Protein AF-0000000072075135 (afdb_homodimer)

Organism: Scandinavium goeteborgense (NCBI:txid1851514)

Nearest PDB structures (foldseek):
  1xfs-assembly1_A  TM=9.767E-01  e=1.867E-20  Nitrosomonas europaea ATCC 19718
  1xfs-assembly1_B  TM=9.558E-01  e=1.652E-19  Nitrosomonas europaea ATCC 19718
  1z94-assembly1_B  TM=8.224E-01  e=7.770E-10  Chromobacterium violaceum ATCC 12472
  1z94-assembly2_E-2  TM=8.600E-01  e=1.880E-09  Chromobacterium violaceum ATCC 12472
  2l9p-assembly1_A  TM=8.299E-01  e=5.405E-08  Staphylococcus epidermidis RP62A

Structure (mmCIF, N/CA/C/O backbone):
data_AF-0000000072075135-model_v1
#
loop_
_entity.id
_entity.type
_entity.pdbx_description
1 polymer 'Uncharacterized protein YndB with AHSA1/START domain'
#
loop_
_atom_site.group_PDB
_atom_site.id
_atom_site.type_symbol
_atom_site.label_atom_id
_atom_site.label_alt_id
_atom_site.label_comp_id
_atom_site.label_asym_id
_atom_site.label_entity_id
_atom_site.label_seq_id
_atom_site.pdbx_PDB_ins_code
_atom_site.Cartn_x
_atom_site.Cartn_y
_atom_site.Cartn_z
_atom_site.occupancy
_atom_site.B_iso_or_equiv
_atom_site.auth_seq_id
_atom_site.auth_comp_id
_atom_site.auth_asym_id
_atom_site.auth_atom_id
_atom_site.pdbx_PDB_model_num
ATOM 1 N N . MET A 1 1 ? 0.062 0.101 16.781 1 74.81 1 MET A N 1
ATOM 2 C CA . MET A 1 1 ? 1.193 0.16 15.859 1 74.81 1 MET A CA 1
ATOM 3 C C . MET A 1 1 ? 2.443 0.674 16.562 1 74.81 1 MET A C 1
ATOM 5 O O . MET A 1 1 ? 2.357 1.528 17.453 1 74.81 1 MET A O 1
ATOM 9 N N . THR A 1 2 ? 3.621 -0.055 16.312 1 87.06 2 THR A N 1
ATOM 10 C CA . THR A 1 2 ? 4.875 0.335 16.953 1 87.06 2 THR A CA 1
ATOM 11 C C . THR A 1 2 ? 5.605 1.377 16.109 1 87.06 2 THR A C 1
ATOM 13 O O . THR A 1 2 ? 5.836 1.166 14.914 1 87.06 2 THR A O 1
ATOM 16 N N . ILE A 1 3 ? 5.867 2.525 16.719 1 92.94 3 ILE A N 1
ATOM 17 C CA . ILE A 1 3 ? 6.602 3.605 16.078 1 92.94 3 ILE A CA 1
ATOM 18 C C . ILE A 1 3 ? 8.094 3.293 16.078 1 92.94 3 ILE A C 1
ATOM 20 O O . ILE A 1 3 ? 8.648 2.896 17.109 1 92.94 3 ILE A O 1
ATOM 24 N N . ASP A 1 4 ? 8.727 3.434 15.016 1 96.44 4 ASP A N 1
ATOM 25 C CA . ASP A 1 4 ? 10.172 3.312 14.875 1 96.44 4 ASP A CA 1
ATOM 26 C C . ASP A 1 4 ? 10.828 4.684 14.75 1 96.44 4 ASP A C 1
ATOM 28 O O . ASP A 1 4 ? 10.773 5.312 13.695 1 96.44 4 ASP A O 1
ATOM 32 N N . PRO A 1 5 ? 11.461 5.188 15.758 1 95.94 5 PRO A N 1
ATOM 33 C CA . PRO A 1 5 ? 12 6.547 15.727 1 95.94 5 PRO A CA 1
ATOM 34 C C . PRO A 1 5 ? 13.047 6.742 14.633 1 95.94 5 PRO A C 1
ATOM 36 O O . PRO A 1 5 ? 13.375 7.879 14.273 1 95.94 5 PRO A O 1
ATOM 39 N N . ASN A 1 6 ? 13.602 5.656 14.172 1 97.25 6 ASN A N 1
ATOM 40 C CA . ASN A 1 6 ? 14.602 5.766 13.117 1 97.25 6 ASN A CA 1
ATOM 41 C C . ASN A 1 6 ? 13.969 6.125 11.773 1 97.25 6 ASN A C 1
ATOM 43 O O . ASN A 1 6 ? 14.633 6.711 10.914 1 97.25 6 ASN A O 1
ATOM 47 N N . THR A 1 7 ? 12.68 5.793 11.594 1 98.31 7 THR A N 1
ATOM 48 C CA . THR A 1 7 ? 12.109 6.004 10.266 1 98.31 7 THR A CA 1
ATOM 49 C C . THR A 1 7 ? 10.773 6.73 10.367 1 98.31 7 THR A C 1
ATOM 51 O O . THR A 1 7 ? 10.172 7.074 9.344 1 98.31 7 THR A O 1
ATOM 54 N N . ASP A 1 8 ? 10.266 6.949 11.555 1 98.56 8 ASP A N 1
ATOM 55 C CA . ASP A 1 8 ? 8.93 7.527 11.719 1 98.56 8 ASP A CA 1
ATOM 56 C C . ASP A 1 8 ? 9 8.875 12.438 1 98.56 8 ASP A C 1
ATOM 58 O O . ASP A 1 8 ? 9.828 9.07 13.328 1 98.56 8 ASP A O 1
ATOM 62 N N . LEU A 1 9 ? 8.211 9.797 12.023 1 98.62 9 LEU A N 1
ATOM 63 C CA . LEU A 1 9 ? 7.949 11.062 12.703 1 98.62 9 LEU A CA 1
ATOM 64 C C . LEU A 1 9 ? 6.5 11.133 13.18 1 98.62 9 LEU A C 1
ATOM 66 O O . LEU A 1 9 ? 5.609 10.562 12.539 1 98.62 9 LEU A O 1
ATOM 70 N N . LYS A 1 10 ? 6.305 11.789 14.25 1 98.12 10 LYS A N 1
ATOM 71 C CA . LYS A 1 10 ? 4.965 11.836 14.828 1 98.12 10 LYS A CA 1
ATOM 72 C C . LYS A 1 10 ? 4.641 13.234 15.352 1 98.12 10 LYS A C 1
ATOM 74 O O . LYS A 1 10 ? 5.484 13.875 15.977 1 98.12 10 LYS A O 1
ATOM 79 N N . LEU A 1 11 ? 3.48 13.734 15.102 1 98.19 11 LEU A N 1
ATOM 80 C CA . LEU A 1 11 ? 2.855 14.914 15.688 1 98.19 11 LEU A CA 1
ATOM 81 C C . LEU A 1 11 ? 1.545 14.539 16.375 1 98.19 11 LEU A C 1
ATOM 83 O O . LEU A 1 11 ? 0.699 13.867 15.789 1 98.19 1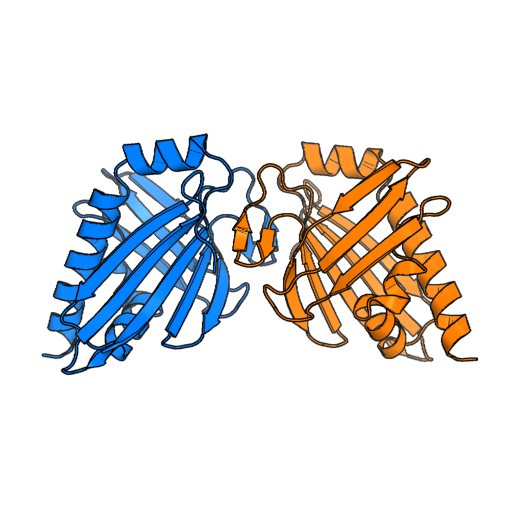1 LEU A O 1
ATOM 87 N N . GLU A 1 12 ? 1.418 14.875 17.609 1 98.19 12 GLU A N 1
ATOM 88 C CA . GLU A 1 12 ? 0.203 14.602 18.375 1 98.19 12 GLU A CA 1
ATOM 89 C C . GLU A 1 12 ? -0.224 15.828 19.172 1 98.19 12 GLU A C 1
ATOM 91 O O . GLU A 1 12 ? 0.583 16.406 19.906 1 98.19 12 GLU A O 1
ATOM 96 N N . ARG A 1 13 ? -1.482 16.172 19.047 1 98.62 13 ARG A N 1
ATOM 97 C CA . ARG A 1 13 ? -2.051 17.297 19.766 1 98.62 13 ARG A CA 1
ATOM 98 C C . ARG A 1 13 ? -3.541 17.094 20.031 1 98.62 13 ARG A C 1
ATOM 100 O O . ARG A 1 13 ? -4.238 16.5 19.219 1 98.62 13 ARG A O 1
ATOM 107 N N . VAL A 1 14 ? -3.975 17.594 21.156 1 98.75 14 VAL A N 1
ATOM 108 C CA . VAL A 1 14 ? -5.414 17.75 21.328 1 98.75 14 VAL A CA 1
ATOM 109 C C . VAL A 1 14 ? -5.859 19.094 20.781 1 98.75 14 VAL A C 1
ATOM 111 O O . VAL A 1 14 ? -5.285 20.141 21.125 1 98.75 14 VAL A O 1
ATOM 114 N N . VAL A 1 15 ? -6.82 19.094 19.922 1 98.69 15 VAL A N 1
ATOM 115 C CA . VAL A 1 15 ? -7.227 20.344 19.266 1 98.69 15 VAL A CA 1
ATOM 116 C C . VAL A 1 15 ? -8.703 20.609 19.547 1 98.69 15 VAL A C 1
ATOM 118 O O . VAL A 1 15 ? -9.469 19.688 19.844 1 98.69 15 VAL A O 1
ATOM 121 N N . ASP A 1 16 ? -9.07 21.844 19.438 1 97.5 16 ASP A N 1
ATOM 122 C CA . ASP A 1 16 ? -10.438 22.297 19.672 1 97.5 16 ASP A CA 1
ATOM 123 C C . ASP A 1 16 ? -11.266 22.25 18.391 1 97.5 16 ASP A C 1
ATOM 125 O O . ASP A 1 16 ? -11.672 23.281 17.859 1 97.5 16 ASP A O 1
ATOM 129 N N . ALA A 1 17 ? -11.562 21.109 17.891 1 97.94 17 ALA A N 1
ATOM 130 C CA . ALA A 1 17 ? -12.391 20.812 16.719 1 97.94 17 ALA A CA 1
ATOM 131 C C . ALA A 1 17 ? -12.961 19.406 16.797 1 97.94 17 ALA A C 1
ATOM 133 O O . ALA A 1 17 ? -12.25 18.453 17.156 1 97.94 17 ALA A O 1
ATOM 134 N N . PRO A 1 18 ? -14.234 19.266 16.516 1 97.75 18 PRO A N 1
ATOM 135 C CA . PRO A 1 18 ? -14.844 17.938 16.594 1 97.75 18 PRO A CA 1
ATOM 136 C C . PRO A 1 18 ? -14.273 16.953 15.578 1 97.75 18 PRO A C 1
ATOM 138 O O . PRO A 1 18 ? -13.953 17.344 14.453 1 97.75 18 PRO A O 1
ATOM 141 N N . ARG A 1 19 ? -14.242 15.727 15.969 1 97.88 19 ARG A N 1
ATOM 142 C CA . ARG A 1 19 ? -13.633 14.664 15.172 1 97.88 19 ARG A CA 1
ATOM 143 C C . ARG A 1 19 ? -14.305 14.547 13.805 1 97.88 19 ARG A C 1
ATOM 145 O O . ARG A 1 19 ? -13.625 14.406 12.781 1 97.88 19 ARG A O 1
ATOM 152 N N . ASP A 1 20 ? -15.625 14.617 13.75 1 97.44 20 ASP A N 1
ATOM 153 C CA . ASP A 1 20 ? -16.375 14.445 12.508 1 97.44 20 ASP A CA 1
ATOM 154 C C . ASP A 1 20 ? -16.016 15.539 11.508 1 97.44 20 ASP A C 1
ATOM 156 O O . ASP A 1 20 ? -15.93 15.281 10.305 1 97.44 20 ASP A O 1
ATOM 160 N N . LEU A 1 21 ? -15.852 16.672 12.016 1 97.75 21 LEU A N 1
ATOM 161 C CA . LEU A 1 21 ? -15.5 17.797 11.141 1 97.75 21 LEU A CA 1
ATOM 162 C C . LEU A 1 21 ? -14.086 17.625 10.594 1 97.75 21 LEU A C 1
ATOM 164 O O . LEU A 1 21 ? -13.836 17.875 9.406 1 97.75 21 LEU A O 1
ATOM 168 N N . LEU A 1 22 ? -13.172 17.25 11.414 1 98.56 22 LEU A N 1
ATOM 169 C CA . LEU A 1 22 ? -11.805 17 10.969 1 98.56 22 LEU A CA 1
ATOM 170 C C . LEU A 1 22 ? -11.773 15.906 9.906 1 98.56 22 LEU A C 1
ATOM 172 O O . LEU A 1 22 ? -11.055 16.031 8.906 1 98.56 22 LEU A O 1
ATOM 176 N N . TRP A 1 23 ? -12.547 14.883 10.125 1 98.62 23 TRP A N 1
ATOM 177 C CA . TRP A 1 23 ? -12.641 13.805 9.148 1 98.62 23 TRP A CA 1
ATOM 178 C C . TRP A 1 23 ? -13.148 14.32 7.812 1 98.62 23 TRP A C 1
ATOM 180 O O . TRP A 1 23 ? -12.578 14.023 6.762 1 98.62 23 TRP A O 1
ATOM 190 N N . THR A 1 24 ? -14.172 15.078 7.906 1 98.31 24 THR A N 1
ATOM 191 C CA . THR A 1 24 ? -14.75 15.648 6.691 1 98.31 24 THR A CA 1
ATOM 192 C C . THR A 1 24 ? -13.719 16.5 5.953 1 98.31 24 THR A C 1
ATOM 194 O O . THR A 1 24 ? -13.586 16.391 4.73 1 98.31 24 THR A O 1
ATOM 197 N N . CYS A 1 25 ? -12.984 17.25 6.648 1 98.69 25 CYS A N 1
ATOM 198 C CA . CYS A 1 25 ? -11.977 18.109 6.039 1 98.69 25 CYS A CA 1
ATOM 199 C C . CYS A 1 25 ? -10.898 17.266 5.348 1 98.69 25 CYS A C 1
ATOM 201 O O . CYS A 1 25 ? -10.453 17.609 4.25 1 98.69 25 CYS A O 1
ATOM 203 N N . TRP A 1 26 ? -10.531 16.156 5.922 1 98.75 26 TRP A N 1
ATOM 204 C CA . TRP A 1 26 ? -9.461 15.312 5.41 1 98.75 26 TRP A CA 1
ATOM 205 C C . TRP A 1 26 ? -9.938 14.477 4.227 1 98.75 26 TRP A C 1
ATOM 207 O O . TRP A 1 26 ? -9.125 13.914 3.486 1 98.75 26 TRP A O 1
ATOM 217 N N . THR A 1 27 ? -11.242 14.422 4.031 1 98.69 27 THR A N 1
ATOM 218 C CA . THR A 1 27 ? -11.703 13.422 3.072 1 98.69 27 THR A CA 1
ATOM 219 C C . THR A 1 27 ? -12.539 14.07 1.975 1 98.69 27 THR A C 1
ATOM 221 O O . THR A 1 27 ? -13.164 13.375 1.17 1 98.69 27 THR A O 1
ATOM 224 N N . THR A 1 28 ? -12.594 15.383 1.969 1 98.19 28 THR A N 1
ATOM 225 C CA . THR A 1 28 ? -13.32 16.125 0.945 1 98.19 28 THR A CA 1
ATOM 226 C C . THR A 1 28 ? -12.391 17.094 0.217 1 98.19 28 THR A C 1
ATOM 228 O O . THR A 1 28 ? -11.766 17.953 0.844 1 98.19 28 THR A O 1
ATOM 231 N N . PRO A 1 29 ? -12.32 16.969 -1.127 1 98.31 29 PRO A N 1
ATOM 232 C CA . PRO A 1 29 ? -11.344 17.734 -1.904 1 98.31 29 PRO A CA 1
ATOM 233 C C . PRO A 1 29 ? -11.453 19.234 -1.663 1 98.31 29 PRO A C 1
ATOM 235 O O . PRO A 1 29 ? -10.43 19.922 -1.545 1 98.31 29 PRO A O 1
ATOM 238 N N . GLU A 1 30 ? -12.633 19.75 -1.584 1 97 30 GLU A N 1
ATOM 239 C CA . GLU A 1 30 ? -12.867 21.172 -1.393 1 97 30 GLU A CA 1
ATOM 240 C C . GLU A 1 30 ? -12.219 21.672 -0.108 1 97 30 GLU A C 1
ATOM 242 O O . GLU A 1 30 ? -11.727 22.812 -0.053 1 97 30 GLU A O 1
ATOM 247 N N . HIS A 1 31 ? -12.195 20.828 0.887 1 98.25 31 HIS A N 1
ATOM 248 C CA . HIS A 1 31 ? -11.656 21.25 2.18 1 98.25 31 HIS A CA 1
ATOM 249 C C . HIS A 1 31 ? -10.141 21.125 2.205 1 98.25 31 HIS A C 1
ATOM 251 O O . HIS A 1 31 ? -9.453 21.953 2.814 1 98.25 31 HIS A O 1
ATOM 257 N N . ILE A 1 32 ? -9.602 20.156 1.521 1 98.5 32 ILE A N 1
ATOM 258 C CA . ILE A 1 32 ? -8.164 19.906 1.488 1 98.5 32 ILE A CA 1
ATOM 259 C C . ILE A 1 32 ? -7.438 21.156 1.021 1 98.5 32 ILE A C 1
ATOM 261 O O . ILE A 1 32 ? -6.379 21.5 1.555 1 98.5 32 ILE A O 1
ATOM 265 N N . LYS A 1 33 ? -7.941 21.891 0.16 1 96.62 33 LYS A N 1
ATOM 266 C CA . LYS A 1 33 ? -7.348 23.062 -0.479 1 96.62 33 LYS A CA 1
ATOM 267 C C . LYS A 1 33 ? -7.102 24.172 0.533 1 96.62 33 LYS A C 1
ATOM 269 O O . LYS A 1 33 ? -6.355 25.125 0.259 1 96.62 33 LYS A O 1
ATOM 274 N N . ASN A 1 34 ? -7.652 24.047 1.687 1 96.69 34 ASN A N 1
ATOM 275 C CA . ASN A 1 34 ? -7.66 25.172 2.623 1 96.69 34 ASN A CA 1
ATOM 276 C C . ASN A 1 34 ? -6.648 24.969 3.748 1 96.69 34 ASN A C 1
ATOM 278 O O . ASN A 1 34 ? -6.406 25.875 4.543 1 96.69 34 ASN A O 1
ATOM 282 N N . PHE A 1 35 ? -6.027 23.766 3.738 1 98.06 35 PHE A N 1
ATOM 283 C CA . PHE A 1 35 ? -5.195 23.609 4.926 1 98.06 35 PHE A CA 1
ATOM 284 C C . PHE A 1 35 ? -3.992 22.734 4.633 1 98.06 35 PHE A C 1
ATOM 286 O O . PHE A 1 35 ? -3.018 22.719 5.387 1 98.06 35 PHE A O 1
ATOM 293 N N . PHE A 1 36 ? -3.875 21.891 3.666 1 98.12 36 PHE A N 1
ATOM 294 C CA . PHE A 1 36 ? -3.074 20.672 3.551 1 98.12 36 PHE A CA 1
ATOM 295 C C . PHE A 1 36 ? -1.615 21.016 3.275 1 98.12 36 PHE A C 1
ATOM 297 O O . PHE A 1 36 ? -0.739 20.156 3.4 1 98.12 36 PHE A O 1
ATOM 304 N N . ILE A 1 37 ? -1.234 22.234 2.965 1 97.19 37 ILE A N 1
ATOM 305 C CA . ILE A 1 37 ? 0.145 22.688 2.814 1 97.19 37 ILE A CA 1
ATOM 306 C C . ILE A 1 37 ? 0.338 24 3.553 1 97.19 37 ILE A C 1
ATOM 308 O O . ILE A 1 37 ? -0.568 24.844 3.588 1 97.19 37 ILE A O 1
ATOM 312 N N . PRO A 1 38 ? 1.519 24.188 4.098 1 96.19 38 PRO A N 1
ATOM 313 C CA . PRO A 1 38 ? 1.734 25.406 4.863 1 96.19 38 PRO A CA 1
ATOM 314 C C . PRO A 1 38 ? 1.673 26.672 3.996 1 96.19 38 PRO A C 1
ATOM 316 O O . PRO A 1 38 ? 2.25 26.703 2.906 1 96.19 38 PRO A O 1
ATOM 319 N N . VAL A 1 39 ? 1.024 27.641 4.43 1 93.38 39 VAL A N 1
ATOM 320 C CA . VAL A 1 39 ? 1.031 28.969 3.805 1 93.38 39 VAL A CA 1
ATOM 321 C C . VAL A 1 39 ? 2.459 29.5 3.744 1 93.38 39 VAL A C 1
ATOM 323 O O . VAL A 1 39 ? 3.268 29.234 4.641 1 93.38 39 VAL A O 1
ATOM 326 N N . PRO A 1 40 ? 2.902 30.141 2.721 1 94.88 40 PRO A N 1
ATOM 327 C CA . PRO A 1 40 ? 2.02 30.734 1.712 1 94.88 40 PRO A CA 1
ATOM 328 C C . PRO A 1 40 ? 1.758 29.797 0.538 1 94.88 40 PRO A C 1
ATOM 330 O O . PRO A 1 40 ? 1.096 30.172 -0.43 1 94.88 40 PRO A O 1
ATOM 333 N N . HIS A 1 41 ? 2.289 28.625 0.579 1 95.62 41 HIS A N 1
ATOM 334 C CA . HIS A 1 41 ? 2.01 27.672 -0.484 1 95.62 41 HIS A CA 1
ATOM 335 C C . HIS A 1 41 ? 0.542 27.266 -0.487 1 95.62 41 HIS A C 1
ATOM 337 O O . HIS A 1 41 ? -0.159 27.438 0.513 1 95.62 41 HIS A O 1
ATOM 343 N N . LYS A 1 42 ? 0.116 26.766 -1.658 1 95.12 42 LYS A N 1
ATOM 344 C CA . LYS A 1 42 ? -1.306 26.453 -1.769 1 95.12 42 LYS A CA 1
ATOM 345 C C . LYS A 1 42 ? -1.523 25.156 -2.529 1 95.12 42 LYS A C 1
ATOM 347 O O . LYS A 1 42 ? -0.749 24.812 -3.426 1 95.12 42 LYS A O 1
ATOM 352 N N . VAL A 1 43 ? -2.594 24.453 -2.146 1 98.06 43 VAL A N 1
ATOM 353 C CA . VAL A 1 43 ? -3.133 23.391 -2.994 1 98.06 43 VAL A CA 1
ATOM 354 C C . VAL A 1 43 ? -4.047 24 -4.059 1 98.06 43 VAL A C 1
ATOM 356 O O . VAL A 1 43 ? -5.051 24.641 -3.73 1 98.06 43 VAL A O 1
ATOM 359 N N . VAL A 1 44 ? -3.729 23.766 -5.246 1 97.62 44 VAL A N 1
ATOM 360 C CA . VAL A 1 44 ? -4.52 24.422 -6.289 1 97.62 44 VAL A CA 1
ATOM 361 C C . VAL A 1 44 ? -5.488 23.406 -6.898 1 97.62 44 VAL A C 1
ATOM 363 O O . VAL A 1 44 ? -6.484 23.797 -7.516 1 97.62 44 VAL A O 1
ATOM 366 N N . GLU A 1 45 ? -5.234 22.203 -6.777 1 98.31 45 GLU A N 1
ATOM 367 C CA . GLU A 1 45 ? -6.129 21.125 -7.199 1 98.31 45 GLU A CA 1
ATOM 368 C C . GLU A 1 45 ? -6.035 19.922 -6.262 1 98.31 45 GLU A C 1
ATOM 370 O O . GLU A 1 45 ? -4.961 19.641 -5.727 1 98.31 45 GLU A O 1
ATOM 375 N N . CYS A 1 46 ? -7.113 19.234 -6.109 1 98.69 46 CYS A N 1
ATOM 376 C CA . CYS A 1 46 ? -7.172 18.016 -5.301 1 98.69 46 CYS A CA 1
ATOM 377 C C . CYS A 1 46 ? -8.203 17.047 -5.852 1 98.69 46 CYS A C 1
ATOM 379 O O . CYS A 1 46 ? -9.336 17.438 -6.133 1 98.69 46 CYS A O 1
ATOM 381 N N . GLU A 1 47 ? -7.824 15.852 -6.047 1 98.69 47 GLU A N 1
ATOM 382 C CA . GLU A 1 47 ? -8.719 14.766 -6.441 1 98.69 47 GLU A CA 1
ATOM 383 C C . GLU A 1 47 ? -8.688 13.633 -5.414 1 98.69 47 GLU A C 1
ATOM 385 O O . GLU A 1 47 ? -7.625 13.102 -5.098 1 98.69 47 GLU A O 1
ATOM 390 N N . ILE A 1 48 ? -9.883 13.25 -4.945 1 98.69 48 ILE A N 1
ATOM 391 C CA . ILE A 1 48 ? -9.992 12.18 -3.965 1 98.69 48 ILE A CA 1
ATOM 392 C C . ILE A 1 48 ? -10.977 11.125 -4.469 1 98.69 48 ILE A C 1
ATOM 394 O O . ILE A 1 48 ? -12.078 11.453 -4.906 1 98.69 48 ILE A O 1
ATOM 398 N N . ASP A 1 49 ? -10.602 9.914 -4.566 1 98.69 49 ASP A N 1
ATOM 399 C CA . ASP A 1 49 ? -11.414 8.703 -4.602 1 98.69 49 ASP A CA 1
ATOM 400 C C . ASP A 1 49 ? -11.281 7.906 -3.305 1 98.69 49 ASP A C 1
ATOM 402 O O . ASP A 1 49 ? -10.352 7.105 -3.158 1 98.69 49 ASP A O 1
ATOM 406 N N . LEU A 1 50 ? -12.211 8.125 -2.393 1 98.56 50 LEU A N 1
ATOM 407 C CA . LEU A 1 50 ? -12.047 7.711 -1.005 1 98.56 50 LEU A CA 1
ATOM 408 C C . LEU A 1 50 ? -12.352 6.223 -0.847 1 98.56 50 LEU A C 1
ATOM 410 O O . LEU A 1 50 ? -13.375 5.848 -0.265 1 98.56 50 LEU A O 1
ATOM 414 N N . ARG A 1 51 ? -11.523 5.438 -1.257 1 98.19 51 ARG A N 1
ATOM 415 C CA . ARG A 1 51 ? -11.492 3.99 -1.079 1 98.19 51 ARG A CA 1
ATOM 416 C C . ARG A 1 51 ? -10.055 3.473 -1.063 1 98.19 51 ARG A C 1
ATOM 418 O O . ARG A 1 51 ? -9.148 4.133 -1.565 1 98.19 51 ARG A O 1
ATOM 425 N N . VAL A 1 52 ? -9.844 2.354 -0.471 1 98.44 52 VAL A N 1
ATOM 426 C CA . VAL A 1 52 ? -8.523 1.728 -0.523 1 98.44 52 VAL A CA 1
ATOM 427 C C . VAL A 1 52 ? -8.094 1.545 -1.978 1 98.44 52 VAL A C 1
ATOM 429 O O . VAL A 1 52 ? -8.867 1.049 -2.801 1 98.44 52 VAL A O 1
ATOM 432 N N . GLY A 1 53 ? -6.887 2.014 -2.305 1 98.19 53 GLY A N 1
ATOM 433 C CA . GLY A 1 53 ? -6.41 1.994 -3.678 1 98.19 53 GLY A CA 1
ATOM 434 C C . GLY A 1 53 ? -6.883 3.184 -4.492 1 98.19 53 GLY A C 1
ATOM 435 O O . GLY A 1 53 ? -6.402 3.414 -5.602 1 98.19 53 GLY A O 1
ATOM 436 N N . GLY A 1 54 ? -7.832 3.924 -3.98 1 98.5 54 GLY A N 1
ATOM 437 C CA . GLY A 1 54 ? -8.305 5.145 -4.621 1 98.5 54 GLY A CA 1
ATOM 438 C C . GLY A 1 54 ? -7.316 6.293 -4.508 1 98.5 54 GLY A C 1
ATOM 439 O O . GLY A 1 54 ? -6.492 6.324 -3.594 1 98.5 54 GLY A O 1
ATOM 440 N N . ARG A 1 55 ? -7.402 7.281 -5.324 1 98.44 55 ARG A N 1
ATOM 441 C CA . ARG A 1 55 ? -6.391 8.32 -5.457 1 98.44 55 ARG A CA 1
ATOM 442 C C . ARG A 1 55 ? -6.559 9.391 -4.379 1 98.44 55 ARG A C 1
ATOM 444 O O . ARG A 1 55 ? -7.68 9.711 -3.984 1 98.44 55 ARG A O 1
ATOM 451 N N . PHE A 1 56 ? -5.574 9.844 -3.906 1 98.75 56 PHE A N 1
ATOM 452 C CA . PHE A 1 56 ? -5.375 11.117 -3.234 1 98.75 56 PHE A CA 1
ATOM 453 C C . PHE A 1 56 ? -4.336 11.961 -3.969 1 98.75 56 PHE A C 1
ATOM 455 O O . PHE A 1 56 ? -3.154 11.945 -3.613 1 98.75 56 PHE A O 1
ATOM 462 N N . ASN A 1 57 ? -4.77 12.734 -4.945 1 98.81 57 ASN A N 1
ATOM 463 C CA . ASN A 1 57 ? -3.904 13.539 -5.805 1 98.81 57 ASN A CA 1
ATOM 464 C C . ASN A 1 57 ? -4.047 15.031 -5.512 1 98.81 57 ASN A C 1
ATOM 466 O O . ASN A 1 57 ? -5.16 15.523 -5.316 1 98.81 57 ASN A O 1
ATOM 470 N N . THR A 1 58 ? -2.961 15.695 -5.43 1 98.62 58 THR A N 1
ATOM 471 C CA . THR A 1 58 ? -2.979 17.141 -5.215 1 98.62 58 THR A CA 1
ATOM 472 C C . THR A 1 58 ? -2 17.828 -6.156 1 98.62 58 THR A C 1
ATOM 474 O O . THR A 1 58 ? -1.06 17.219 -6.652 1 98.62 58 THR A O 1
ATOM 477 N N . ILE A 1 59 ? -2.238 19.047 -6.453 1 98.5 59 ILE A N 1
ATOM 478 C CA . ILE A 1 59 ? -1.287 19.953 -7.082 1 98.5 59 ILE A CA 1
ATOM 479 C C . ILE A 1 59 ? -1.019 21.141 -6.16 1 98.5 59 ILE A C 1
ATOM 481 O O . ILE A 1 59 ? -1.949 21.828 -5.742 1 98.5 59 ILE A O 1
ATOM 485 N N . PHE A 1 60 ? 0.205 21.297 -5.855 1 97.75 60 PHE A N 1
ATOM 486 C CA . PHE A 1 60 ? 0.619 22.422 -5.031 1 97.75 60 PHE A CA 1
ATOM 487 C C . PHE A 1 60 ? 1.12 23.578 -5.898 1 97.75 60 PHE A C 1
ATOM 489 O O . PHE A 1 60 ? 1.69 23.344 -6.969 1 97.75 60 PHE A O 1
ATOM 496 N N . ASP A 1 61 ? 0.93 24.766 -5.426 1 97.25 61 ASP A N 1
ATOM 497 C CA . ASP A 1 61 ? 1.637 25.953 -5.887 1 97.25 61 ASP A CA 1
ATOM 498 C C . ASP A 1 61 ? 2.688 26.406 -4.871 1 97.25 61 ASP A C 1
ATOM 500 O O . ASP A 1 61 ? 2.346 26.875 -3.781 1 97.25 61 ASP A O 1
ATOM 504 N N . VAL A 1 62 ? 3.896 26.188 -5.207 1 94.81 62 VAL A N 1
ATOM 505 C CA . VAL A 1 62 ? 5.027 26.562 -4.367 1 94.81 62 VAL A CA 1
ATOM 506 C C . VAL A 1 62 ? 5.883 27.609 -5.078 1 94.81 62 VAL A C 1
ATOM 508 O O . VAL A 1 62 ? 6.691 27.266 -5.945 1 94.81 62 VAL A O 1
ATOM 511 N N . GLY A 1 63 ? 5.762 28.797 -4.715 1 94.25 63 GLY A N 1
ATOM 512 C CA . GLY A 1 63 ? 6.512 29.875 -5.332 1 94.25 63 GLY A CA 1
ATOM 513 C C . GLY A 1 63 ? 6.176 30.062 -6.801 1 94.25 63 GLY A C 1
ATOM 514 O O . GLY A 1 63 ? 7.066 30.312 -7.617 1 94.25 63 GLY A O 1
ATOM 515 N N . GLY A 1 64 ? 5.047 29.781 -7.125 1 94 64 GLY A N 1
ATOM 516 C CA . GLY A 1 64 ? 4.617 29.969 -8.5 1 94 64 GLY A CA 1
ATOM 517 C C . GLY A 1 64 ? 4.809 28.734 -9.359 1 94 64 GLY A C 1
ATOM 518 O O . GLY A 1 64 ? 4.402 28.703 -10.523 1 94 64 GLY A O 1
ATOM 519 N N . GLN A 1 65 ? 5.422 27.797 -8.867 1 96.75 65 GLN A N 1
ATOM 520 C CA . GLN A 1 65 ? 5.621 26.531 -9.578 1 96.75 65 GLN A CA 1
ATOM 521 C C . GLN A 1 65 ? 4.633 25.469 -9.109 1 96.75 65 GLN A C 1
ATOM 523 O O . GLN A 1 65 ? 4.352 25.359 -7.918 1 96.75 65 GLN A O 1
ATOM 528 N N . GLN A 1 66 ? 4.152 24.734 -10.07 1 97.69 66 GLN A N 1
ATOM 529 C CA . GLN A 1 66 ? 3.205 23.672 -9.734 1 97.69 66 GLN A CA 1
ATOM 530 C C . GLN A 1 66 ? 3.926 22.359 -9.469 1 97.69 66 GLN A C 1
ATOM 532 O O . GLN A 1 66 ? 4.859 22 -10.188 1 97.69 66 GLN A O 1
ATOM 537 N N . MET A 1 67 ? 3.578 21.766 -8.414 1 97.06 67 MET A N 1
ATOM 538 C CA . MET A 1 67 ? 4.09 20.453 -8.031 1 97.06 67 MET A CA 1
ATOM 539 C C . MET A 1 67 ? 2.967 19.422 -7.988 1 97.06 67 MET A C 1
ATOM 541 O O . MET A 1 67 ? 2.018 19.562 -7.215 1 97.06 67 MET A O 1
ATOM 545 N N . HIS A 1 68 ? 3.088 18.406 -8.828 1 97.75 68 HIS A N 1
ATOM 546 C CA . HIS A 1 68 ? 2.09 17.344 -8.883 1 97.75 68 HIS A CA 1
ATOM 547 C C . HIS A 1 68 ? 2.406 16.234 -7.883 1 97.75 68 HIS A C 1
ATOM 549 O O . HIS A 1 68 ? 3.527 15.727 -7.852 1 97.75 68 HIS A O 1
ATOM 555 N N . ASN A 1 69 ? 1.448 15.898 -7.047 1 97.81 69 ASN A N 1
ATOM 556 C CA . ASN A 1 69 ? 1.567 14.836 -6.051 1 97.81 69 ASN A CA 1
ATOM 557 C C . ASN A 1 69 ? 0.54 13.734 -6.277 1 97.81 69 ASN A C 1
ATOM 559 O O . ASN A 1 69 ? -0.663 14 -6.32 1 97.81 69 ASN A O 1
ATOM 563 N N . HIS A 1 70 ? 0.986 12.602 -6.449 1 98.25 70 HIS A N 1
ATOM 564 C CA . HIS A 1 70 ? 0.11 11.445 -6.625 1 98.25 70 HIS A CA 1
ATOM 565 C C . HIS A 1 70 ? 0.224 10.484 -5.445 1 98.25 70 HIS A C 1
ATOM 567 O O . HIS A 1 70 ? 1.315 10.281 -4.91 1 98.25 70 HIS A O 1
ATOM 573 N N . GLY A 1 71 ? -0.928 9.922 -5.098 1 98.56 71 GLY A N 1
ATOM 574 C CA . GLY A 1 71 ? -0.955 8.93 -4.035 1 98.56 71 GLY A CA 1
ATOM 575 C C . GLY A 1 71 ? -2.242 8.133 -3.996 1 98.56 71 GLY A C 1
ATOM 576 O O . GLY A 1 71 ? -3.127 8.328 -4.832 1 98.56 71 GLY A O 1
ATOM 577 N N . VAL A 1 72 ? -2.279 7.199 -3.064 1 98.81 72 VAL A N 1
ATOM 578 C CA . VAL A 1 72 ? -3.477 6.387 -2.863 1 98.81 72 VAL A CA 1
ATOM 579 C C . VAL A 1 72 ? -3.736 6.211 -1.369 1 98.81 72 VAL A C 1
ATOM 581 O O . VAL A 1 72 ? -2.852 6.453 -0.546 1 98.81 72 VAL A O 1
ATOM 584 N N . TYR A 1 73 ? -4.996 5.848 -1.112 1 98.88 73 TYR A N 1
ATOM 585 C CA . TYR A 1 73 ? -5.34 5.43 0.242 1 98.88 73 TYR A CA 1
ATOM 586 C C . TYR A 1 73 ? -4.957 3.973 0.476 1 98.88 73 TYR A C 1
ATOM 588 O O . TYR A 1 73 ? -5.156 3.125 -0.397 1 98.88 73 TYR A O 1
ATOM 596 N N . LEU A 1 74 ? -4.426 3.652 1.676 1 98.88 74 LEU A N 1
ATOM 597 C CA . LEU A 1 74 ? -4.047 2.293 2.041 1 98.88 74 LEU A CA 1
ATOM 598 C C . LEU A 1 74 ? -5.043 1.695 3.027 1 98.88 74 LEU A C 1
ATOM 600 O O . LEU A 1 74 ? -5.273 0.484 3.025 1 98.88 74 LEU A O 1
ATOM 604 N N . GLU A 1 75 ? -5.516 2.514 3.893 1 98.69 75 GLU A N 1
ATOM 605 C CA . GLU A 1 75 ? -6.441 2.094 4.941 1 98.69 75 GLU A CA 1
ATOM 606 C C . GLU A 1 75 ? -7.375 3.23 5.34 1 98.69 75 GLU A C 1
ATOM 608 O O . GLU A 1 75 ? -6.945 4.379 5.469 1 98.69 75 GLU A O 1
ATOM 613 N N . ILE A 1 76 ? -8.617 2.9 5.438 1 98.62 76 ILE A N 1
ATOM 614 C CA . ILE A 1 76 ? -9.633 3.869 5.82 1 98.62 76 ILE A CA 1
ATOM 615 C C . ILE A 1 76 ? -10.539 3.268 6.891 1 98.62 76 ILE A C 1
ATOM 617 O O . ILE A 1 76 ? -11.219 2.264 6.648 1 98.62 76 ILE A O 1
ATOM 621 N N . ASP A 1 77 ? -10.484 3.76 8.016 1 98.31 77 ASP A N 1
ATOM 622 C CA . ASP A 1 77 ? -11.461 3.547 9.086 1 98.31 77 ASP A CA 1
ATOM 623 C C . ASP A 1 77 ? -12.219 4.832 9.398 1 98.31 77 ASP A C 1
ATOM 625 O O . ASP A 1 77 ? -11.727 5.684 10.141 1 98.31 77 ASP A O 1
ATOM 629 N N . PRO A 1 78 ? -13.414 4.984 8.789 1 98.38 78 PRO A N 1
ATOM 630 C CA . PRO A 1 78 ? -14.109 6.27 8.789 1 98.38 78 PRO A CA 1
ATOM 631 C C . PRO A 1 78 ? -14.164 6.914 10.172 1 98.38 78 PRO A C 1
ATOM 633 O O . PRO A 1 78 ? -14.609 6.281 11.133 1 98.38 78 PRO A O 1
ATOM 636 N N . GLY A 1 79 ? -13.625 8.148 10.195 1 98.31 79 GLY A N 1
ATOM 637 C CA . GLY A 1 79 ? -13.664 8.984 11.383 1 98.31 79 GLY A CA 1
ATOM 638 C C . GLY A 1 79 ? -12.562 8.656 12.375 1 98.31 79 GLY A C 1
ATOM 639 O O . GLY A 1 79 ? -12.414 9.344 13.391 1 98.31 79 GLY A O 1
ATOM 640 N N . LYS A 1 80 ? -11.828 7.637 12.141 1 98.5 80 LYS A N 1
ATOM 641 C CA . LYS A 1 80 ? -10.898 7.168 13.156 1 98.5 80 LYS A CA 1
ATOM 642 C C . LYS A 1 80 ? -9.477 7.086 12.602 1 98.5 80 LYS A C 1
ATOM 644 O O . LYS A 1 80 ? -8.516 7.477 13.273 1 98.5 80 LYS A O 1
ATOM 649 N N . LYS A 1 81 ? -9.32 6.574 11.438 1 98.75 81 LYS A N 1
ATOM 650 C CA . LYS A 1 81 ? -7.988 6.324 10.898 1 98.75 81 LYS A CA 1
ATOM 651 C C . LYS A 1 81 ? -7.965 6.539 9.383 1 98.75 81 LYS A C 1
ATOM 653 O O . LYS A 1 81 ? -8.867 6.086 8.672 1 98.75 81 LYS A O 1
ATOM 658 N N . LEU A 1 82 ? -7.016 7.188 8.836 1 98.88 82 LEU A N 1
ATOM 659 C CA . LEU A 1 82 ? -6.766 7.441 7.418 1 98.88 82 LEU A CA 1
ATOM 660 C C . LEU A 1 82 ? -5.293 7.227 7.082 1 98.88 82 LEU A C 1
ATOM 662 O O . LEU A 1 82 ? -4.418 7.879 7.66 1 98.88 82 LEU A O 1
ATOM 666 N N . VAL A 1 83 ? -4.992 6.266 6.262 1 98.88 83 VAL A N 1
ATOM 667 C CA . VAL A 1 83 ? -3.627 5.988 5.832 1 98.88 83 VAL A CA 1
ATOM 668 C C . VAL A 1 83 ? -3.494 6.238 4.332 1 98.88 83 VAL A C 1
ATOM 670 O O . VAL A 1 83 ? -4.273 5.711 3.537 1 98.88 83 VAL A O 1
ATOM 673 N N . PHE A 1 84 ? -2.557 7.059 3.902 1 98.88 84 PHE A N 1
ATOM 674 C CA . PHE A 1 84 ? -2.305 7.32 2.492 1 98.88 84 PHE A CA 1
ATOM 675 C C . PHE A 1 84 ? -0.807 7.418 2.219 1 98.88 84 PHE A C 1
ATOM 677 O O . PHE A 1 84 ? -0.008 7.543 3.148 1 98.88 84 PHE A O 1
ATOM 684 N N . THR A 1 85 ? -0.47 7.324 1.004 1 98.88 85 THR A N 1
ATOM 685 C CA . THR A 1 85 ? 0.946 7.25 0.662 1 98.88 85 THR A CA 1
ATOM 686 C C . THR A 1 85 ? 1.189 7.789 -0.747 1 98.88 85 THR A C 1
ATOM 688 O O . THR A 1 85 ? 0.298 7.742 -1.597 1 98.88 85 THR A O 1
ATOM 691 N N . ASP A 1 86 ? 2.363 8.266 -0.964 1 98.62 86 ASP A N 1
ATOM 692 C CA . ASP A 1 86 ? 2.826 8.602 -2.307 1 98.62 86 ASP A CA 1
ATOM 693 C C . ASP A 1 86 ? 3.625 7.449 -2.916 1 98.62 86 ASP A C 1
ATOM 695 O O . ASP A 1 86 ? 4.25 7.609 -3.965 1 98.62 86 ASP A O 1
ATOM 699 N N . GLY A 1 87 ? 3.658 6.312 -2.262 1 98.25 87 GLY A N 1
ATOM 700 C CA . GLY A 1 87 ? 4.395 5.148 -2.732 1 98.25 87 GLY A CA 1
ATOM 701 C C . GLY A 1 87 ? 3.688 4.402 -3.846 1 98.25 87 GLY A C 1
ATOM 702 O O . GLY A 1 87 ? 4.25 3.479 -4.438 1 98.25 87 GLY A O 1
ATOM 703 N N . TYR A 1 88 ? 2.482 4.836 -4.133 1 98.44 88 TYR A N 1
ATOM 704 C CA . TYR A 1 88 ? 1.69 4.219 -5.191 1 98.44 88 TYR A CA 1
ATOM 705 C C . TYR A 1 88 ? 0.861 5.262 -5.93 1 98.44 88 TYR A C 1
ATOM 707 O O . TYR A 1 88 ? 0.561 6.324 -5.387 1 98.44 88 TYR A O 1
ATOM 715 N N . THR A 1 89 ? 0.506 4.969 -7.145 1 97.38 89 THR A N 1
ATOM 716 C CA . THR A 1 89 ? -0.645 5.559 -7.82 1 97.38 89 THR A CA 1
ATOM 717 C C . THR A 1 89 ? -1.73 4.512 -8.055 1 97.38 89 THR A C 1
ATOM 719 O O . THR A 1 89 ? -1.566 3.346 -7.688 1 97.38 89 THR A O 1
ATOM 722 N N . GLU A 1 90 ? -2.857 4.938 -8.555 1 96.56 90 GLU A N 1
ATOM 723 C CA . GLU A 1 90 ? -3.957 4.016 -8.812 1 96.56 90 GLU A CA 1
ATOM 724 C C . GLU A 1 90 ? -3.484 2.803 -9.609 1 96.56 90 GLU A C 1
ATOM 726 O O . GLU A 1 90 ? -2.547 2.9 -10.406 1 96.56 90 GLU A O 1
ATOM 731 N N . GLY A 1 91 ? -4.234 1.755 -9.328 1 97 91 GLY A N 1
ATOM 732 C CA . GLY A 1 91 ? -3.826 0.5 -9.938 1 97 91 GLY A CA 1
ATOM 733 C C . GLY A 1 91 ? -2.621 -0.129 -9.266 1 97 91 GLY A C 1
ATOM 734 O O . GLY A 1 91 ? -1.963 -0.997 -9.844 1 97 91 GLY A O 1
ATOM 735 N N . TRP A 1 92 ? -2.248 0.4 -8.094 1 98.38 92 TRP A N 1
ATOM 736 C CA . TRP A 1 92 ? -1.14 -0.084 -7.277 1 98.38 92 TRP A CA 1
ATOM 737 C C . TRP A 1 92 ? 0.171 -0.039 -8.055 1 98.38 92 TRP A C 1
ATOM 739 O O . TRP A 1 92 ? 0.983 -0.963 -7.969 1 98.38 92 TRP A O 1
ATOM 749 N N . LYS A 1 93 ? 0.296 0.972 -8.867 1 97.56 93 LYS A N 1
ATOM 750 C CA . LYS A 1 93 ? 1.579 1.225 -9.523 1 97.56 93 LYS A CA 1
ATOM 751 C C . LYS A 1 93 ? 2.602 1.769 -8.523 1 97.56 93 LYS A C 1
ATOM 753 O O . LYS A 1 93 ? 2.42 2.854 -7.973 1 97.56 93 LYS A O 1
ATOM 758 N N . PRO A 1 94 ? 3.686 1.027 -8.305 1 98.12 94 PRO A N 1
ATOM 759 C CA . PRO A 1 94 ? 4.684 1.518 -7.352 1 98.12 94 PRO A CA 1
ATOM 760 C C . PRO A 1 94 ? 5.387 2.785 -7.832 1 98.12 94 PRO A C 1
ATOM 762 O O . PRO A 1 94 ? 5.691 2.914 -9.023 1 98.12 94 PRO A O 1
ATOM 765 N N . ALA A 1 95 ? 5.586 3.672 -6.941 1 97 95 ALA A N 1
ATOM 766 C CA . ALA A 1 95 ? 6.391 4.852 -7.238 1 97 95 ALA A CA 1
ATOM 767 C C . ALA A 1 95 ? 7.875 4.504 -7.293 1 97 95 ALA A C 1
ATOM 769 O O . ALA A 1 95 ? 8.344 3.625 -6.566 1 97 95 ALA A O 1
ATOM 770 N N . GLU A 1 96 ? 8.609 5.23 -8.055 1 95.38 96 GLU A N 1
ATOM 771 C CA . GLU A 1 96 ? 10.047 5.016 -8.172 1 95.38 96 GLU A CA 1
ATOM 772 C C . GLU A 1 96 ? 10.773 5.496 -6.918 1 95.38 96 GLU A C 1
ATOM 774 O O . GLU A 1 96 ? 11.719 4.848 -6.453 1 95.38 96 GLU A O 1
ATOM 779 N N . ASN A 1 97 ? 10.344 6.613 -6.457 1 94.75 97 ASN A N 1
ATOM 780 C CA . ASN A 1 97 ? 10.977 7.25 -5.305 1 94.75 97 ASN A CA 1
ATOM 781 C C . ASN A 1 97 ? 9.953 7.633 -4.242 1 94.75 97 ASN A C 1
ATOM 783 O O . ASN A 1 97 ? 9.664 8.812 -4.055 1 94.75 97 ASN A O 1
ATOM 787 N N . PRO A 1 98 ? 9.461 6.672 -3.512 1 96.56 98 PRO A N 1
ATOM 788 C CA . PRO A 1 98 ? 8.492 7 -2.463 1 96.56 98 PRO A CA 1
ATOM 789 C C . PRO A 1 98 ? 9.102 7.848 -1.346 1 96.56 98 PRO A C 1
ATOM 791 O O . PRO A 1 98 ? 10.258 7.648 -0.975 1 96.56 98 PRO A O 1
ATOM 794 N N . PHE A 1 99 ? 8.336 8.742 -0.866 1 97.12 99 PHE A N 1
ATOM 795 C CA . PHE A 1 99 ? 8.812 9.641 0.182 1 97.12 99 PHE A CA 1
ATOM 796 C C . PHE A 1 99 ? 8.289 9.203 1.545 1 97.12 99 PHE A C 1
ATOM 798 O O . PHE A 1 99 ? 9.07 8.898 2.449 1 97.12 99 PHE A O 1
ATOM 805 N N . MET A 1 100 ? 6.922 9.016 1.641 1 98.25 100 MET A N 1
ATOM 806 C CA . MET A 1 100 ? 6.414 8.695 2.971 1 98.25 100 MET A CA 1
ATOM 807 C C . MET A 1 100 ? 5.066 7.984 2.883 1 98.25 100 MET A C 1
ATOM 809 O O . MET A 1 100 ? 4.418 8 1.837 1 98.25 100 MET A O 1
ATOM 813 N N . THR A 1 101 ? 4.656 7.34 3.936 1 98.75 101 THR A N 1
ATOM 814 C CA . THR A 1 101 ? 3.312 6.891 4.281 1 98.75 101 THR A CA 1
ATOM 815 C C . THR A 1 101 ? 2.771 7.672 5.473 1 98.75 101 THR A C 1
ATOM 817 O O . THR A 1 101 ? 3.402 7.715 6.531 1 98.75 101 THR A O 1
ATOM 820 N N . ALA A 1 102 ? 1.655 8.281 5.27 1 98.81 102 ALA A N 1
ATOM 821 C CA . ALA A 1 102 ? 1.048 9.086 6.324 1 98.81 102 ALA A CA 1
ATOM 822 C C . ALA A 1 102 ? -0.084 8.328 7.012 1 98.81 102 ALA A C 1
ATOM 824 O O . ALA A 1 102 ? -0.9 7.68 6.348 1 98.81 102 ALA A O 1
ATOM 825 N N . ILE A 1 103 ? -0.093 8.359 8.297 1 98.75 103 ILE A N 1
ATOM 826 C CA . ILE A 1 103 ? -1.158 7.797 9.117 1 98.75 103 ILE A CA 1
ATOM 827 C C . ILE A 1 103 ? -1.789 8.898 9.969 1 98.75 103 ILE A C 1
ATOM 829 O O . ILE A 1 103 ? -1.1 9.555 10.75 1 98.75 103 ILE A O 1
ATOM 833 N N . LEU A 1 104 ? -3.021 9.117 9.797 1 98.75 104 LEU A N 1
ATOM 834 C CA . LEU A 1 104 ? -3.82 10.031 10.609 1 98.75 104 LEU A CA 1
ATOM 835 C C . LEU A 1 104 ? -4.742 9.266 11.547 1 98.75 104 LEU A C 1
ATOM 837 O O . LEU A 1 104 ? -5.504 8.398 11.109 1 98.75 104 LEU A O 1
ATOM 841 N N . LEU A 1 105 ? -4.676 9.539 12.797 1 98.75 105 LEU A N 1
ATOM 842 C CA . LEU A 1 105 ? -5.57 9 13.812 1 98.75 105 LEU A CA 1
ATOM 843 C C . LEU A 1 105 ? -6.387 10.109 14.461 1 98.75 105 LEU A C 1
ATOM 845 O O . LEU A 1 105 ? -5.836 11.141 14.859 1 98.75 105 LEU A O 1
ATOM 849 N N . LEU A 1 106 ? -7.625 9.922 14.531 1 98.81 106 LEU A N 1
ATOM 850 C CA . LEU A 1 106 ? -8.539 10.852 15.188 1 98.81 106 LEU A CA 1
ATOM 851 C C . LEU A 1 106 ? -9.289 10.164 16.328 1 98.81 106 LEU A C 1
ATOM 853 O O . LEU A 1 106 ? -9.945 9.141 16.109 1 98.81 106 LEU A O 1
ATOM 857 N N . GLU A 1 107 ? -9.172 10.734 17.484 1 98.69 107 GLU A N 1
ATOM 858 C CA . GLU A 1 107 ? -9.867 10.211 18.656 1 98.69 107 GLU A CA 1
ATOM 859 C C . GLU A 1 107 ? -10.664 11.305 19.375 1 98.69 107 GLU A C 1
ATOM 861 O O . GLU A 1 107 ? -10.109 12.344 19.734 1 98.69 107 GLU A O 1
ATOM 866 N N . ASP A 1 108 ? -11.938 11.07 19.516 1 98.38 108 ASP A N 1
ATOM 867 C CA . ASP A 1 108 ? -12.75 11.984 20.297 1 98.38 108 ASP A CA 1
ATOM 868 C C . ASP A 1 108 ? -12.344 11.945 21.781 1 98.38 108 ASP A C 1
ATOM 870 O O . ASP A 1 108 ? -12.32 10.875 22.391 1 98.38 108 ASP A O 1
ATOM 874 N N . VAL A 1 109 ? -12.094 13.156 22.359 1 98.12 109 VAL A N 1
ATOM 875 C CA . VAL A 1 109 ? -11.648 13.156 23.75 1 98.12 109 VAL A CA 1
ATOM 876 C C . VAL A 1 109 ? -12.633 13.945 24.609 1 98.12 109 VAL A C 1
ATOM 878 O O . VAL A 1 109 ? -12.32 14.32 25.734 1 98.12 109 VAL A O 1
ATOM 881 N N . GLY A 1 110 ? -13.727 14.242 24.109 1 96.75 110 GLY A N 1
ATOM 882 C CA . GLY A 1 110 ? -14.781 14.93 24.828 1 96.75 110 GLY A CA 1
ATOM 883 C C . GLY A 1 110 ? -14.75 16.438 24.641 1 96.75 110 GLY A C 1
ATOM 884 O O . GLY A 1 110 ? -13.742 16.984 24.203 1 96.75 110 GLY A O 1
ATOM 885 N N . GLU A 1 111 ? -15.953 17.062 24.906 1 96.06 111 GLU A N 1
ATOM 886 C CA . GLU A 1 111 ? -16.109 18.516 24.922 1 96.06 111 GLU A CA 1
ATOM 887 C C . GLU A 1 111 ? -15.766 19.109 23.562 1 96.06 111 GLU A C 1
ATOM 889 O O . GLU A 1 111 ? -15.172 20.188 23.484 1 96.06 111 GLU A O 1
ATOM 894 N N . GLY A 1 112 ? -16.016 18.375 22.484 1 95.44 112 GLY A N 1
ATOM 895 C CA . GLY A 1 112 ? -15.82 18.875 21.141 1 95.44 112 GLY A CA 1
ATOM 896 C C . GLY A 1 112 ? -14.359 18.906 20.719 1 95.44 112 GLY A C 1
ATOM 897 O O . GLY A 1 112 ? -14 19.547 19.734 1 95.44 112 GLY A O 1
ATOM 898 N N . LYS A 1 113 ? -13.555 18.172 21.484 1 98.25 113 LYS A N 1
ATOM 899 C CA . LYS A 1 113 ? -12.117 18.141 21.188 1 98.25 113 LYS A CA 1
ATOM 900 C C . LYS A 1 113 ? -11.703 16.797 20.625 1 98.25 113 LYS A C 1
ATOM 902 O O . LYS A 1 113 ? -12.383 15.781 20.828 1 98.25 113 LYS A O 1
ATOM 907 N N . THR A 1 114 ? -10.656 16.859 19.875 1 98.75 114 THR A N 1
ATOM 908 C CA . THR A 1 114 ? -10.148 15.664 19.203 1 98.75 114 THR A CA 1
ATOM 909 C C . THR A 1 114 ? -8.648 15.5 19.469 1 98.75 114 THR A C 1
ATOM 911 O O . THR A 1 114 ? -7.887 16.469 19.359 1 98.75 114 THR A O 1
ATOM 914 N N . ARG A 1 115 ? -8.219 14.32 19.922 1 98.88 115 ARG A N 1
ATOM 915 C CA . ARG A 1 115 ? -6.805 13.977 19.844 1 98.88 115 ARG A CA 1
ATOM 916 C C . ARG A 1 115 ? -6.406 13.641 18.406 1 98.88 115 ARG A C 1
ATOM 918 O O . ARG A 1 115 ? -6.891 12.664 17.828 1 98.88 115 ARG A O 1
ATOM 925 N N . TYR A 1 116 ? -5.637 14.508 17.859 1 98.81 116 TYR A N 1
ATOM 926 C CA . TYR A 1 116 ? -5.125 14.422 16.484 1 98.81 116 TYR A CA 1
ATOM 927 C C . TYR A 1 116 ? -3.703 13.875 16.469 1 98.81 116 TYR A C 1
ATOM 929 O O . TYR A 1 116 ? -2.801 14.453 17.078 1 98.81 116 TYR A O 1
ATOM 937 N N . THR A 1 117 ? -3.529 12.703 15.82 1 98.62 117 THR A N 1
ATOM 938 C CA . THR A 1 117 ? -2.197 12.133 15.656 1 98.62 117 THR A CA 1
ATOM 939 C C . THR A 1 117 ? -1.854 11.969 14.18 1 98.62 117 THR A C 1
ATOM 941 O O . THR A 1 117 ? -2.625 11.375 13.422 1 98.62 117 THR A O 1
ATOM 944 N N . ALA A 1 118 ? -0.778 12.5 13.742 1 98.5 118 ALA A N 1
ATOM 945 C CA . ALA A 1 118 ? -0.217 12.32 12.406 1 98.5 118 ALA A CA 1
ATOM 946 C C . ALA A 1 118 ? 1.144 11.633 12.461 1 98.5 118 ALA A C 1
ATOM 948 O O . ALA A 1 118 ? 2.039 12.078 13.188 1 98.5 118 ALA A O 1
ATOM 949 N N . ILE A 1 119 ? 1.265 10.602 11.789 1 98.56 119 ILE A N 1
ATOM 950 C CA . ILE A 1 119 ? 2.512 9.844 11.711 1 98.56 119 ILE A CA 1
ATOM 951 C C . ILE A 1 119 ? 2.99 9.789 10.258 1 98.56 119 ILE A C 1
ATOM 953 O O . ILE A 1 119 ? 2.201 9.547 9.344 1 98.56 119 ILE A O 1
ATOM 957 N N . ALA A 1 120 ? 4.215 10.102 9.992 1 98.62 120 ALA A N 1
ATOM 958 C CA . ALA A 1 120 ? 4.879 9.906 8.711 1 98.62 120 ALA A CA 1
ATOM 959 C C . ALA A 1 120 ? 5.902 8.773 8.789 1 98.62 120 ALA A C 1
ATOM 961 O O . ALA A 1 120 ? 6.863 8.852 9.555 1 98.62 120 ALA A O 1
ATOM 962 N N . ARG A 1 121 ? 5.695 7.754 8.102 1 98.69 121 ARG A N 1
ATOM 963 C CA . ARG A 1 121 ? 6.637 6.641 8.039 1 98.69 121 ARG A CA 1
ATOM 964 C C . ARG A 1 121 ? 7.461 6.691 6.758 1 98.69 121 ARG A C 1
ATOM 966 O O . ARG A 1 121 ? 6.926 6.973 5.684 1 98.69 121 ARG A O 1
ATOM 973 N N . HIS A 1 122 ? 8.781 6.414 6.891 1 98.81 122 HIS A N 1
ATOM 974 C CA . HIS A 1 122 ? 9.703 6.531 5.766 1 98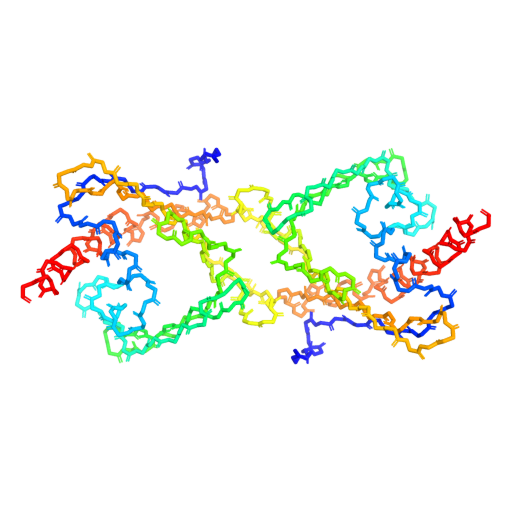.81 122 HIS A CA 1
ATOM 975 C C . HIS A 1 122 ? 10.43 5.215 5.504 1 98.81 122 HIS A C 1
ATOM 977 O O . HIS A 1 122 ? 10.594 4.402 6.414 1 98.81 122 HIS A O 1
ATOM 983 N N . PRO A 1 123 ? 10.898 5.043 4.27 1 97.81 123 PRO A N 1
ATOM 984 C CA . PRO A 1 123 ? 11.609 3.809 3.939 1 97.81 123 PRO A CA 1
ATOM 985 C C . PRO A 1 123 ? 12.977 3.721 4.617 1 97.81 123 PRO A C 1
ATOM 987 O O . PRO A 1 123 ? 13.469 2.619 4.879 1 97.81 123 PRO A O 1
ATOM 990 N N . THR A 1 124 ? 13.586 4.879 4.836 1 98.06 124 THR A N 1
ATOM 991 C CA . THR A 1 124 ? 14.93 4.855 5.41 1 98.06 124 THR A CA 1
ATOM 992 C C . THR A 1 124 ? 15.094 5.961 6.449 1 98.06 124 THR A C 1
ATOM 994 O O . THR A 1 124 ? 14.336 6.93 6.453 1 98.06 124 THR A O 1
ATOM 997 N N . ALA A 1 125 ? 16.125 5.781 7.234 1 98.31 125 ALA A N 1
ATOM 998 C CA . ALA A 1 125 ? 16.484 6.805 8.211 1 98.31 125 ALA A CA 1
ATOM 999 C C . ALA A 1 125 ? 16.875 8.102 7.527 1 98.31 125 ALA A C 1
ATOM 1001 O O . ALA A 1 125 ? 16.609 9.195 8.039 1 98.31 125 ALA A O 1
ATOM 1002 N N . GLU A 1 126 ? 17.547 7.977 6.441 1 98.25 126 GLU A N 1
ATOM 1003 C CA . GLU A 1 126 ? 18 9.148 5.699 1 98.25 126 GLU A CA 1
ATOM 1004 C C . GLU A 1 126 ? 16.812 9.984 5.219 1 98.25 126 GLU A C 1
ATOM 1006 O O . GLU A 1 126 ? 16.812 11.211 5.332 1 98.25 126 GLU A O 1
ATOM 1011 N N . ILE A 1 127 ? 15.805 9.328 4.672 1 98.06 127 ILE A N 1
ATOM 1012 C CA . ILE A 1 127 ? 14.617 10.023 4.18 1 98.06 127 ILE A CA 1
ATOM 1013 C C . ILE A 1 127 ? 13.875 10.664 5.348 1 98.06 127 ILE A C 1
ATOM 1015 O O . ILE A 1 127 ? 13.398 11.797 5.246 1 98.06 127 ILE A O 1
ATOM 1019 N N . ARG A 1 128 ? 13.758 9.938 6.402 1 98.25 128 ARG A N 1
ATOM 1020 C CA . ARG A 1 128 ? 13.148 10.469 7.617 1 98.25 128 ARG A CA 1
ATOM 1021 C C . ARG A 1 128 ? 13.867 11.727 8.086 1 98.25 128 ARG A C 1
ATOM 1023 O O . ARG A 1 128 ? 13.234 12.734 8.391 1 98.25 128 ARG A O 1
ATOM 1030 N N . GLN A 1 129 ? 15.195 11.633 8.195 1 98.12 129 GLN A N 1
ATOM 1031 C CA . GLN A 1 129 ? 16 12.773 8.633 1 98.12 129 GLN A CA 1
ATOM 1032 C C . GLN A 1 129 ? 15.805 13.969 7.707 1 98.12 129 GLN A C 1
ATOM 1034 O O . GLN A 1 129 ? 15.688 15.109 8.172 1 98.12 129 GLN A O 1
ATOM 1039 N N . ARG A 1 130 ? 15.867 13.711 6.48 1 97.5 130 ARG A N 1
ATOM 1040 C CA . ARG A 1 130 ? 15.633 14.766 5.504 1 97.5 130 ARG A CA 1
ATOM 1041 C C . ARG A 1 130 ? 14.289 15.438 5.734 1 97.5 130 ARG A C 1
ATOM 1043 O O . ARG A 1 130 ? 14.188 16.672 5.723 1 97.5 130 ARG A O 1
ATOM 1050 N N . HIS A 1 131 ? 13.219 14.625 5.926 1 98.06 131 HIS A N 1
ATOM 1051 C CA . HIS A 1 131 ? 11.883 15.164 6.18 1 98.06 131 HIS A CA 1
ATOM 1052 C C . HIS A 1 131 ? 11.875 16.016 7.449 1 98.06 131 HIS A C 1
ATOM 1054 O O . HIS A 1 131 ? 11.258 17.078 7.477 1 98.06 131 HIS A O 1
ATOM 1060 N N . GLU A 1 132 ? 12.477 15.531 8.461 1 97.19 132 GLU A N 1
ATOM 1061 C CA . GLU A 1 132 ? 12.555 16.281 9.711 1 97.19 132 GLU A CA 1
ATOM 1062 C C . GLU A 1 132 ? 13.25 17.625 9.5 1 97.19 132 GLU A C 1
ATOM 1064 O O . GLU A 1 132 ? 12.781 18.656 9.984 1 97.19 132 GLU A O 1
ATOM 1069 N N . GLN A 1 133 ? 14.32 17.578 8.75 1 96.19 133 GLN A N 1
ATOM 1070 C CA . GLN A 1 133 ? 15.102 18.781 8.492 1 96.19 133 GLN A CA 1
ATOM 1071 C C . GLN A 1 133 ? 14.336 19.766 7.605 1 96.19 133 GLN A C 1
ATOM 1073 O O . GLN A 1 133 ? 14.484 20.969 7.746 1 96.19 133 GLN A O 1
ATOM 1078 N N . MET A 1 134 ? 13.594 19.25 6.648 1 91.88 134 MET A N 1
ATOM 1079 C CA . MET A 1 134 ? 12.742 20.078 5.793 1 91.88 134 MET A CA 1
ATOM 1080 C C . MET A 1 134 ? 11.664 20.781 6.617 1 91.88 134 MET A C 1
ATOM 1082 O O . MET A 1 134 ? 11.047 21.734 6.145 1 91.88 134 MET A O 1
ATOM 1086 N N . GLY A 1 135 ? 11.539 20.266 7.898 1 93.06 135 GLY A N 1
ATOM 1087 C CA . GLY A 1 135 ? 10.586 20.891 8.797 1 93.06 135 GLY A CA 1
ATOM 1088 C C . GLY A 1 135 ? 9.305 20.109 8.961 1 93.06 135 GLY A C 1
ATOM 1089 O O . GLY A 1 135 ? 8.203 20.656 8.812 1 93.06 135 GLY A O 1
ATOM 1090 N N . PHE A 1 136 ? 9.391 18.891 9.219 1 94.12 136 PHE A N 1
ATOM 1091 C CA . PHE A 1 136 ? 8.203 18.078 9.477 1 94.12 136 PHE A CA 1
ATOM 1092 C C . PHE A 1 136 ? 7.375 18.672 10.602 1 94.12 136 PHE A C 1
ATOM 1094 O O . PHE A 1 136 ? 6.207 19.016 10.406 1 94.12 136 PHE A O 1
ATOM 1101 N N . HIS A 1 137 ? 7.934 18.812 11.703 1 94.5 137 HIS A N 1
ATOM 1102 C CA . HIS A 1 137 ? 7.188 19.25 12.875 1 94.5 137 HIS A CA 1
ATOM 1103 C C . HIS A 1 137 ? 6.629 20.656 12.664 1 94.5 137 HIS A C 1
ATOM 1105 O O . HIS A 1 137 ? 5.461 20.922 12.969 1 94.5 137 HIS A O 1
ATOM 1111 N N . GLU A 1 138 ? 7.43 21.484 12.141 1 94.88 138 GLU A N 1
ATOM 1112 C CA . GLU A 1 138 ? 6.961 22.844 11.867 1 94.88 138 GLU A CA 1
ATOM 1113 C C . GLU A 1 138 ? 5.863 22.844 10.805 1 94.88 138 GLU A C 1
ATOM 1115 O O . GLU A 1 138 ? 4.789 23.422 11.016 1 94.88 138 GLU A O 1
ATOM 1120 N N . GLY A 1 139 ? 6.105 22.219 9.664 1 96 139 GLY A N 1
ATOM 1121 C CA . GLY A 1 139 ? 5.168 22.203 8.555 1 96 139 GLY A CA 1
ATOM 1122 C C . GLY A 1 139 ? 3.854 21.531 8.891 1 96 139 GLY A C 1
ATOM 1123 O O . GLY A 1 139 ? 2.781 22.078 8.641 1 96 139 GLY A O 1
ATOM 1124 N N . TRP A 1 140 ? 3.898 20.328 9.445 1 96.38 140 TRP A N 1
ATOM 1125 C CA . TRP A 1 140 ? 2.689 19.594 9.812 1 96.38 140 TRP A CA 1
ATOM 1126 C C . TRP A 1 140 ? 1.949 20.297 10.945 1 96.38 140 TRP A C 1
ATOM 1128 O O . TRP A 1 140 ? 0.727 20.188 11.062 1 96.38 140 TRP A O 1
ATOM 1138 N N . GLY A 1 141 ? 2.734 20.953 11.797 1 97.44 141 GLY A N 1
ATOM 1139 C CA . GLY A 1 141 ? 2.115 21.781 12.812 1 97.44 141 GLY A CA 1
ATOM 1140 C C . GLY A 1 141 ? 1.303 22.938 12.234 1 97.44 141 GLY A C 1
ATOM 1141 O O . GLY A 1 141 ? 0.166 23.172 12.648 1 97.44 141 GLY A O 1
ATOM 1142 N N . ILE A 1 142 ? 1.938 23.672 11.312 1 97.56 142 ILE A N 1
ATOM 1143 C CA . ILE A 1 142 ? 1.248 24.766 10.633 1 97.56 142 ILE A CA 1
ATOM 1144 C C . ILE A 1 142 ? -0.01 24.234 9.953 1 97.56 142 ILE A C 1
ATOM 1146 O O . ILE A 1 142 ? -1.079 24.844 10.047 1 97.56 142 ILE A O 1
ATOM 1150 N N . VAL A 1 143 ? 0.07 23.125 9.258 1 98 143 VAL A N 1
ATOM 1151 C CA . VAL A 1 143 ? -1.048 22.484 8.562 1 98 143 VAL A CA 1
ATOM 1152 C C . VAL A 1 143 ? -2.17 22.188 9.555 1 98 143 VAL A C 1
ATOM 1154 O O . VAL A 1 143 ? -3.342 22.453 9.273 1 98 143 VAL A O 1
ATOM 1157 N N . LEU A 1 144 ? -1.801 21.672 10.695 1 98.44 144 LEU A N 1
ATOM 1158 C CA . LEU A 1 144 ? -2.807 21.375 11.711 1 98.44 144 LEU A CA 1
ATOM 1159 C C . LEU A 1 144 ? -3.455 22.641 12.227 1 98.44 144 LEU A C 1
ATOM 1161 O O . LEU A 1 144 ? -4.676 22.703 12.398 1 98.44 144 LEU A O 1
ATOM 1165 N N . ASP A 1 145 ? -2.689 23.672 12.516 1 98.19 145 ASP A N 1
ATOM 1166 C CA . ASP A 1 145 ? -3.248 24.953 12.945 1 98.19 145 ASP A CA 1
ATOM 1167 C C . ASP A 1 145 ? -4.23 25.5 11.906 1 98.19 145 ASP A C 1
ATOM 1169 O O . ASP A 1 145 ? -5.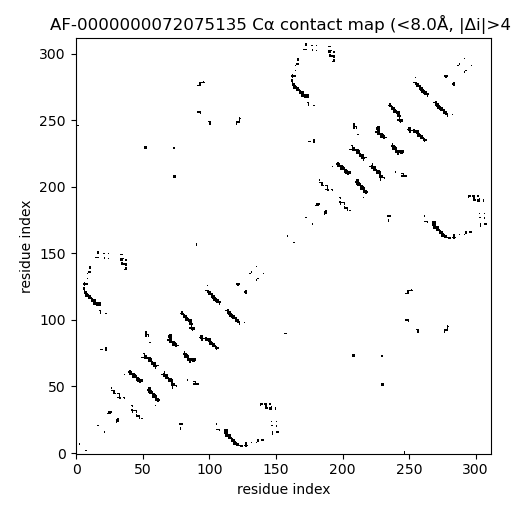324 25.953 12.258 1 98.19 145 ASP A O 1
ATOM 1173 N N . GLN A 1 146 ? -3.787 25.484 10.641 1 98.38 146 GLN A N 1
ATOM 1174 C CA . GLN A 1 146 ? -4.641 25.922 9.539 1 98.38 146 GLN A CA 1
ATOM 1175 C C . GLN A 1 146 ? -5.945 25.125 9.508 1 98.38 146 GLN A C 1
ATOM 1177 O O . GLN A 1 146 ? -7.02 25.703 9.297 1 98.38 146 GLN A O 1
ATOM 1182 N N . LEU A 1 147 ? -5.875 23.812 9.695 1 98.5 147 LEU A N 1
ATOM 1183 C CA . LEU A 1 147 ? -7.039 22.938 9.688 1 98.5 147 LEU A CA 1
ATOM 1184 C C . LEU A 1 147 ? -8.016 23.312 10.797 1 98.5 147 LEU A C 1
ATOM 1186 O O . LEU A 1 147 ? -9.219 23.422 10.562 1 98.5 147 LEU A O 1
ATOM 1190 N N . VAL A 1 148 ? -7.5 23.516 12 1 98 148 VAL A N 1
ATOM 1191 C CA . VAL A 1 148 ? -8.336 23.844 13.148 1 98 148 VAL A CA 1
ATOM 1192 C C . VAL A 1 148 ? -9.055 25.172 12.914 1 98 148 VAL A C 1
ATOM 1194 O O . VAL A 1 148 ? -10.258 25.281 13.141 1 98 148 VAL A O 1
ATOM 1197 N N . VAL A 1 149 ? -8.305 26.156 12.461 1 97.44 149 VAL A N 1
ATOM 1198 C CA . VAL A 1 149 ? -8.883 27.469 12.172 1 97.44 149 VAL A CA 1
ATOM 1199 C C . VAL A 1 149 ? -9.961 27.328 11.102 1 97.44 149 VAL A C 1
ATOM 1201 O O . VAL A 1 149 ? -11.07 27.844 11.266 1 97.44 149 VAL A O 1
ATOM 1204 N N . TYR A 1 150 ? -9.641 26.625 10.023 1 97.75 150 TYR A N 1
ATOM 1205 C CA . TYR A 1 150 ? -10.57 26.422 8.914 1 97.75 150 TYR A CA 1
ATOM 1206 C C . TYR A 1 150 ? -11.828 25.703 9.383 1 97.75 150 TYR A C 1
ATOM 1208 O O . TYR A 1 150 ? -12.945 26.109 9.07 1 97.75 150 TYR A O 1
ATOM 1216 N N . ALA A 1 151 ? -11.656 24.625 10.156 1 96.56 151 ALA A N 1
ATOM 1217 C CA . ALA A 1 151 ? -12.773 23.828 10.664 1 96.56 151 ALA A CA 1
ATOM 1218 C C . ALA A 1 151 ? -13.695 24.672 11.531 1 96.56 151 ALA A C 1
ATOM 1220 O O . ALA A 1 151 ? -14.922 24.547 11.453 1 96.56 151 ALA A O 1
ATOM 1221 N N . LYS A 1 152 ? -13.141 25.484 12.352 1 92.88 152 LYS A N 1
ATOM 1222 C CA . LYS A 1 152 ? -13.938 26.375 13.203 1 92.88 152 LYS A CA 1
ATOM 1223 C C . LYS A 1 152 ? -14.797 27.312 12.359 1 92.88 152 LYS A C 1
ATOM 1225 O O . LYS A 1 152 ? -15.922 27.641 12.742 1 92.88 152 LYS A O 1
ATOM 1230 N N . GLY A 1 153 ? -14.25 27.656 11.227 1 93.5 153 GLY A N 1
ATOM 1231 C CA . GLY A 1 153 ? -15 28.516 10.32 1 93.5 153 GLY A CA 1
ATOM 1232 C C . GLY A 1 153 ? -16.156 27.812 9.648 1 93.5 153 GLY A C 1
ATOM 1233 O O . GLY A 1 153 ? -17.094 28.453 9.172 1 93.5 153 GLY A O 1
ATOM 1234 N N . LEU A 1 154 ? -16.141 26.547 9.516 1 92.19 154 LEU A N 1
ATOM 1235 C CA . LEU A 1 154 ? -17.203 25.766 8.891 1 92.19 154 LEU A CA 1
ATOM 1236 C C . LEU A 1 154 ? -18.375 25.594 9.852 1 92.19 154 LEU A C 1
ATOM 1238 O O . LEU A 1 154 ? -19.5 25.312 9.422 1 92.19 154 LEU A O 1
ATOM 1242 N N . ARG A 1 155 ? -18.219 25.5 11.148 1 82.25 155 ARG A N 1
ATOM 1243 C CA . ARG A 1 155 ? -19.266 25.359 12.164 1 82.25 155 ARG A CA 1
ATOM 1244 C C . ARG A 1 155 ? -20.141 26.594 12.242 1 82.25 155 ARG A C 1
ATOM 1246 O O . ARG A 1 155 ? -21.297 26.531 12.672 1 82.25 155 ARG A O 1
ATOM 1253 N N . GLY A 1 156 ? -19.531 27.703 12 1 62 156 GLY A N 1
ATOM 1254 C CA . GLY A 1 156 ? -20.297 28.938 12.148 1 62 156 GLY A CA 1
ATOM 1255 C C . GLY A 1 156 ? -21.172 29.25 10.953 1 62 156 GLY A C 1
ATOM 1256 O O . GLY A 1 156 ? -21.062 28.594 9.906 1 62 156 GLY A O 1
ATOM 1257 N N . MET B 1 1 ? -7.289 -1.953 -15.133 1 74.94 1 MET B N 1
ATOM 1258 C CA . MET B 1 1 ? -5.941 -1.481 -14.82 1 74.94 1 MET B CA 1
ATOM 1259 C C . MET B 1 1 ? -5.051 -1.52 -16.062 1 74.94 1 MET B C 1
ATOM 1261 O O . MET B 1 1 ? -5.188 -2.41 -16.906 1 74.94 1 MET B O 1
ATOM 1265 N N . THR B 1 2 ? -4.289 -0.359 -16.297 1 87.12 2 THR B N 1
ATOM 1266 C CA . THR B 1 2 ? -3.412 -0.275 -17.453 1 87.12 2 THR B CA 1
ATOM 1267 C C . THR B 1 2 ? -2.029 -0.833 -17.141 1 87.12 2 THR B C 1
ATOM 1269 O O . THR B 1 2 ? -1.397 -0.414 -16.156 1 87.12 2 THR B O 1
ATOM 1272 N N . ILE B 1 3 ? -1.638 -1.845 -17.906 1 93 3 ILE B N 1
ATOM 1273 C CA . ILE B 1 3 ? -0.324 -2.461 -17.75 1 93 3 ILE B CA 1
ATOM 1274 C C . ILE B 1 3 ? 0.739 -1.571 -18.391 1 93 3 ILE B C 1
ATOM 1276 O O . ILE B 1 3 ? 0.562 -1.093 -19.516 1 93 3 ILE B O 1
ATOM 1280 N N . ASP B 1 4 ? 1.763 -1.323 -17.75 1 96.44 4 ASP B N 1
ATOM 1281 C CA . ASP B 1 4 ? 2.936 -0.612 -18.25 1 96.44 4 ASP B CA 1
ATOM 1282 C C . ASP B 1 4 ? 4.074 -1.582 -18.562 1 96.44 4 ASP B C 1
ATOM 1284 O O . ASP B 1 4 ? 4.746 -2.07 -17.641 1 96.44 4 ASP B O 1
ATOM 1288 N N . PRO B 1 5 ? 4.332 -1.89 -19.781 1 95.94 5 PRO B N 1
ATOM 1289 C CA . PRO B 1 5 ? 5.328 -2.904 -20.125 1 95.94 5 PRO B CA 1
ATOM 1290 C C . PRO B 1 5 ? 6.73 -2.549 -19.625 1 95.94 5 PRO B C 1
ATOM 1292 O O . PRO B 1 5 ? 7.605 -3.414 -19.578 1 95.94 5 PRO B O 1
ATOM 1295 N N . ASN B 1 6 ? 6.938 -1.288 -19.359 1 97.25 6 ASN B N 1
ATOM 1296 C CA . ASN B 1 6 ? 8.25 -0.876 -18.875 1 97.25 6 ASN B CA 1
ATOM 1297 C C . ASN B 1 6 ? 8.484 -1.327 -17.422 1 97.25 6 ASN B C 1
ATOM 1299 O O . ASN B 1 6 ? 9.625 -1.504 -17 1 97.25 6 ASN B O 1
ATOM 1303 N N . THR B 1 7 ? 7.406 -1.527 -16.656 1 98.31 7 THR B N 1
ATOM 1304 C CA . THR B 1 7 ? 7.621 -1.818 -15.242 1 98.31 7 THR B CA 1
ATOM 1305 C C . THR B 1 7 ? 6.801 -3.031 -14.805 1 98.31 7 THR B C 1
ATOM 1307 O O . THR B 1 7 ? 6.91 -3.484 -13.664 1 98.31 7 THR B O 1
ATOM 1310 N N . ASP B 1 8 ? 5.965 -3.557 -15.672 1 98.62 8 ASP B N 1
ATOM 1311 C CA . ASP B 1 8 ? 5.066 -4.637 -15.289 1 98.62 8 ASP B CA 1
ATOM 1312 C C . ASP B 1 8 ? 5.355 -5.906 -16.094 1 98.62 8 ASP B C 1
ATOM 1314 O O . ASP B 1 8 ? 5.703 -5.836 -17.266 1 98.62 8 ASP B O 1
ATOM 1318 N N . LEU B 1 9 ? 5.266 -7.023 -15.461 1 98.62 9 LEU B N 1
ATOM 1319 C CA . LEU B 1 9 ? 5.27 -8.344 -16.078 1 98.62 9 LEU B CA 1
ATOM 1320 C C . LEU B 1 9 ? 3.932 -9.047 -15.875 1 98.62 9 LEU B C 1
ATOM 1322 O O . LEU B 1 9 ? 3.264 -8.828 -14.859 1 98.62 9 LEU B O 1
ATOM 1326 N N . LYS B 1 10 ? 3.576 -9.844 -16.812 1 98.12 10 LYS B N 1
ATOM 1327 C CA . LYS B 1 10 ? 2.266 -10.484 -16.734 1 98.12 10 LYS B CA 1
ATOM 1328 C C . LYS B 1 10 ? 2.342 -11.938 -17.203 1 98.12 10 LYS B C 1
ATOM 1330 O O . LYS B 1 10 ? 3.006 -12.242 -18.188 1 98.12 10 LYS B O 1
ATOM 1335 N N . LEU B 1 11 ? 1.725 -12.836 -16.516 1 98.19 11 LEU B N 1
ATOM 1336 C CA . LEU B 1 11 ? 1.442 -14.219 -16.875 1 98.19 11 LEU B CA 1
ATOM 1337 C C . LEU B 1 11 ? -0.059 -14.484 -16.875 1 98.19 11 LEU B C 1
ATOM 1339 O O . LEU B 1 11 ? -0.754 -14.148 -15.914 1 98.19 11 LEU B O 1
ATOM 1343 N N . GLU B 1 12 ? -0.56 -14.961 -17.938 1 98.25 12 GLU B N 1
ATOM 1344 C CA . GLU B 1 12 ? -1.978 -15.289 -18.062 1 98.25 12 GLU B CA 1
ATOM 1345 C C . GLU B 1 12 ? -2.176 -16.656 -18.703 1 98.25 12 GLU B C 1
ATOM 1347 O O . GLU B 1 12 ? -1.61 -16.938 -19.766 1 98.25 12 GLU B O 1
ATOM 1352 N N . ARG B 1 13 ? -2.98 -17.469 -18.078 1 98.62 13 ARG B N 1
ATOM 1353 C CA . ARG B 1 13 ? -3.293 -18.797 -18.578 1 98.62 13 ARG B CA 1
ATOM 1354 C C . ARG B 1 13 ? -4.684 -19.25 -18.141 1 98.62 13 ARG B C 1
ATOM 1356 O O . ARG B 1 13 ? -5.137 -18.891 -17.047 1 98.62 13 ARG B O 1
ATOM 1363 N N . VAL B 1 14 ? -5.328 -19.969 -19 1 98.75 14 VAL B N 1
ATOM 1364 C CA . VAL B 1 14 ? -6.496 -20.719 -18.547 1 98.75 14 VAL B CA 1
ATOM 1365 C C . VAL B 1 14 ? -6.062 -22.078 -17.984 1 98.75 14 VAL B C 1
ATOM 1367 O O . VAL B 1 14 ? -5.34 -22.828 -18.641 1 98.75 14 VAL B O 1
ATOM 1370 N N . VAL B 1 15 ? -6.453 -22.375 -16.797 1 98.69 15 VAL B N 1
ATOM 1371 C CA . VAL B 1 15 ? -5.984 -23.594 -16.141 1 98.69 15 VAL B CA 1
ATOM 1372 C C . VAL B 1 15 ? -7.18 -24.469 -15.773 1 98.69 15 VAL B C 1
ATOM 1374 O O . VAL B 1 15 ? -8.297 -23.969 -15.602 1 98.69 15 VAL B O 1
ATOM 1377 N N . ASP B 1 16 ? -6.93 -25.734 -15.633 1 97.5 16 ASP B N 1
ATOM 1378 C CA . ASP B 1 16 ? -7.953 -26.719 -15.281 1 97.5 16 ASP B CA 1
ATOM 1379 C C . ASP B 1 16 ? -8.07 -26.875 -13.773 1 97.5 16 ASP B C 1
ATOM 1381 O O . ASP B 1 16 ? -7.742 -27.938 -13.227 1 97.5 16 ASP B O 1
ATOM 1385 N N . ALA B 1 17 ? -8.539 -25.922 -13.07 1 97.94 17 ALA B N 1
ATOM 1386 C CA . ALA B 1 17 ? -8.812 -25.875 -11.641 1 97.94 17 ALA B CA 1
ATOM 1387 C C . ALA B 1 17 ? -9.875 -24.828 -11.32 1 97.94 17 ALA B C 1
ATOM 1389 O O . ALA B 1 17 ? -9.859 -23.734 -11.867 1 97.94 17 ALA B O 1
ATOM 1390 N N . PRO B 1 18 ? -10.836 -25.188 -10.492 1 97.75 18 PRO B N 1
ATOM 1391 C CA . PRO B 1 18 ? -11.898 -24.234 -10.172 1 97.75 18 PRO B CA 1
ATOM 1392 C C . PRO B 1 18 ? -11.391 -23.016 -9.414 1 97.75 18 PRO B C 1
ATOM 1394 O O . PRO B 1 18 ? -10.484 -2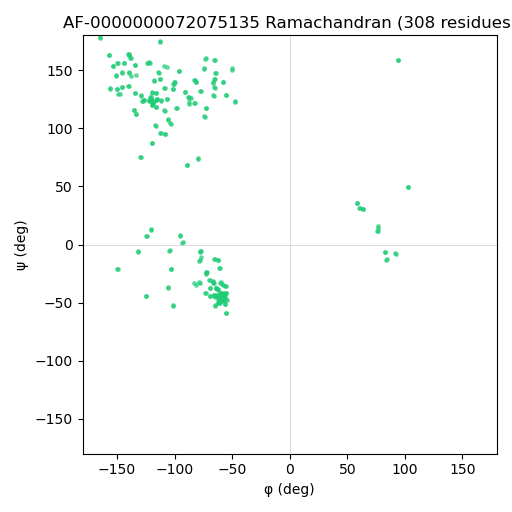3.125 -8.594 1 97.75 18 PRO B O 1
ATOM 1397 N N . ARG B 1 19 ? -12.031 -21.922 -9.656 1 97.88 19 ARG B N 1
ATOM 1398 C CA . ARG B 1 19 ? -11.625 -20.625 -9.117 1 97.88 19 ARG B CA 1
ATOM 1399 C C . ARG B 1 19 ? -11.609 -20.656 -7.594 1 97.88 19 ARG B C 1
ATOM 1401 O O . ARG B 1 19 ? -10.68 -20.141 -6.965 1 97.88 19 ARG B O 1
ATOM 1408 N N . ASP B 1 20 ? -12.625 -21.25 -6.973 1 97.44 20 ASP B N 1
ATOM 1409 C CA . ASP B 1 20 ? -12.742 -21.266 -5.516 1 97.44 20 ASP B CA 1
ATOM 1410 C C . ASP B 1 20 ? -11.57 -22.016 -4.883 1 97.44 20 ASP B C 1
ATOM 1412 O O . ASP B 1 20 ? -11.078 -21.625 -3.822 1 97.44 20 ASP B O 1
ATOM 1416 N N . LEU B 1 21 ? -11.195 -23.031 -5.52 1 97.75 21 LEU B N 1
ATOM 1417 C CA . LEU B 1 21 ? -10.07 -23.812 -5.008 1 97.75 21 LEU B CA 1
ATOM 1418 C C . LEU B 1 21 ? -8.766 -23.031 -5.125 1 97.75 21 LEU B C 1
ATOM 1420 O O . LEU B 1 21 ? -7.953 -23.031 -4.199 1 97.75 21 LEU B O 1
ATOM 1424 N N . LEU B 1 22 ? -8.555 -22.406 -6.223 1 98.56 22 LEU B N 1
ATOM 1425 C CA . LEU B 1 22 ? -7.371 -21.578 -6.402 1 98.56 22 LEU B CA 1
ATOM 1426 C C . LEU B 1 22 ? -7.32 -20.469 -5.363 1 98.56 22 LEU B C 1
ATOM 1428 O O . LEU B 1 22 ? -6.262 -20.172 -4.801 1 98.56 22 LEU B O 1
ATOM 1432 N N . TRP B 1 23 ? -8.445 -19.859 -5.121 1 98.62 23 TRP B N 1
ATOM 1433 C CA . TRP B 1 23 ? -8.539 -18.828 -4.102 1 98.62 23 TRP B CA 1
ATOM 1434 C C . TRP B 1 23 ? -8.141 -19.375 -2.734 1 98.62 23 TRP B C 1
ATOM 1436 O O . TRP B 1 23 ? -7.34 -18.766 -2.023 1 98.62 23 TRP B O 1
ATOM 1446 N N . THR B 1 24 ? -8.688 -20.484 -2.436 1 98.25 24 THR B N 1
ATOM 1447 C CA . THR B 1 24 ? -8.391 -21.109 -1.153 1 98.25 24 THR B CA 1
ATOM 1448 C C . THR B 1 24 ? -6.891 -21.391 -1.03 1 98.25 24 THR B C 1
ATOM 1450 O O . THR B 1 24 ? -6.289 -21.125 0.011 1 98.25 24 THR B O 1
ATOM 1453 N N . CYS B 1 25 ? -6.305 -21.844 -2.043 1 98.69 25 CYS B N 1
ATOM 1454 C CA . CYS B 1 25 ? -4.879 -22.156 -2.027 1 98.69 25 CYS B CA 1
ATOM 1455 C C . CYS B 1 25 ? -4.055 -20.891 -1.805 1 98.69 25 CYS B C 1
ATOM 1457 O O . CYS B 1 25 ? -3.076 -20.906 -1.055 1 98.69 25 CYS B O 1
ATOM 1459 N N . TRP B 1 26 ? -4.469 -19.781 -2.369 1 98.75 26 TRP B N 1
ATOM 1460 C CA . TRP B 1 26 ? -3.727 -18.531 -2.303 1 98.75 26 TRP B CA 1
ATOM 1461 C C . TRP B 1 26 ? -3.926 -17.844 -0.954 1 98.75 26 TRP B C 1
ATOM 1463 O O . TRP B 1 26 ? -3.18 -16.922 -0.596 1 98.75 26 TRP B O 1
ATOM 1473 N N . THR B 1 27 ? -4.91 -18.297 -0.209 1 98.69 27 THR B N 1
ATOM 1474 C CA . THR B 1 27 ? -5.27 -17.484 0.946 1 98.69 27 THR B CA 1
ATOM 1475 C C . THR B 1 27 ? -5.191 -18.312 2.23 1 98.69 27 THR B C 1
ATOM 1477 O O . THR B 1 27 ? -5.613 -17.844 3.293 1 98.69 27 THR B O 1
ATOM 1480 N N . THR B 1 28 ? -4.695 -19.516 2.141 1 98.19 28 THR B N 1
ATOM 1481 C CA . THR B 1 28 ? -4.527 -20.375 3.301 1 98.19 28 THR B CA 1
ATOM 1482 C C . THR B 1 28 ? -3.066 -20.797 3.449 1 98.19 28 THR B C 1
ATOM 1484 O O . THR B 1 28 ? -2.488 -21.391 2.531 1 98.19 28 THR B O 1
ATOM 1487 N N . PRO B 1 29 ? -2.479 -20.531 4.625 1 98.31 29 PRO B N 1
ATOM 1488 C CA . PRO B 1 29 ? -1.041 -20.75 4.816 1 98.31 29 PRO B CA 1
ATOM 1489 C C . PRO B 1 29 ? -0.612 -22.172 4.5 1 98.31 29 PRO B C 1
ATOM 1491 O O . PRO B 1 29 ? 0.434 -22.391 3.883 1 98.31 29 PRO B O 1
ATOM 1494 N N . GLU B 1 30 ? -1.383 -23.125 4.91 1 97 30 GLU B N 1
ATOM 1495 C CA . GLU B 1 30 ? -1.067 -24.531 4.703 1 97 30 GLU B CA 1
ATOM 1496 C C . GLU B 1 30 ? -0.906 -24.844 3.219 1 97 30 GLU B C 1
ATOM 1498 O O . GLU B 1 30 ? -0.074 -25.672 2.844 1 97 30 GLU B O 1
ATOM 1503 N N . HIS B 1 31 ? -1.674 -24.203 2.41 1 98.31 31 HIS B N 1
ATOM 1504 C CA . HIS B 1 31 ? -1.646 -24.484 0.979 1 98.31 31 HIS B CA 1
ATOM 1505 C C . HIS B 1 31 ? -0.49 -23.766 0.297 1 98.31 31 HIS B C 1
ATOM 1507 O O . HIS B 1 31 ? 0.127 -24.297 -0.625 1 98.31 31 HIS B O 1
ATOM 1513 N N . ILE B 1 32 ? -0.167 -22.578 0.769 1 98.5 32 ILE B N 1
ATOM 1514 C CA . ILE B 1 32 ? 0.896 -21.766 0.188 1 98.5 32 ILE B CA 1
ATOM 1515 C C . ILE B 1 32 ? 2.199 -22.562 0.161 1 98.5 32 ILE B C 1
ATOM 1517 O O . ILE B 1 32 ? 2.949 -22.5 -0.815 1 98.5 32 ILE B O 1
ATOM 1521 N N . LYS B 1 33 ? 2.473 -23.359 1.086 1 96.62 33 LYS B N 1
ATOM 1522 C CA . LYS B 1 33 ? 3.707 -24.109 1.28 1 96.62 33 LYS B CA 1
ATOM 1523 C C . LYS B 1 33 ? 3.91 -25.125 0.165 1 96.62 33 LYS B C 1
ATOM 1525 O O . LYS B 1 33 ? 5.008 -25.656 -0.008 1 96.62 33 LYS B O 1
ATOM 1530 N N . ASN B 1 34 ? 2.906 -25.359 -0.601 1 96.75 34 ASN B N 1
ATOM 1531 C CA . ASN B 1 34 ? 2.945 -26.469 -1.54 1 96.75 34 ASN B CA 1
ATOM 1532 C C . ASN B 1 34 ? 3.182 -25.984 -2.971 1 96.75 34 ASN B C 1
ATOM 1534 O O . ASN B 1 34 ? 3.395 -26.797 -3.873 1 96.75 34 ASN B O 1
ATOM 1538 N N . PHE B 1 35 ? 3.205 -24.656 -3.127 1 98.12 35 PHE B N 1
ATOM 1539 C CA . PHE B 1 35 ? 3.287 -24.297 -4.539 1 98.12 35 PHE B CA 1
ATOM 1540 C C . PHE B 1 35 ? 4.023 -22.969 -4.723 1 98.12 35 PHE B C 1
ATOM 1542 O O . PHE B 1 35 ? 4.473 -22.656 -5.824 1 98.12 35 PHE B O 1
ATOM 1549 N N . PHE B 1 36 ? 4.191 -22.047 -3.826 1 98.12 36 PHE B N 1
ATOM 1550 C CA . PHE B 1 36 ? 4.391 -20.609 -3.969 1 98.12 36 PHE B CA 1
ATOM 1551 C C . PHE B 1 36 ? 5.832 -20.297 -4.363 1 98.12 36 PHE B C 1
ATOM 1553 O O . PHE B 1 36 ? 6.156 -19.172 -4.707 1 98.12 36 PHE B O 1
ATOM 1560 N N . ILE B 1 37 ? 6.75 -21.234 -4.43 1 97.25 37 ILE B N 1
ATOM 1561 C CA . ILE B 1 37 ? 8.109 -21.062 -4.938 1 97.25 37 ILE B CA 1
ATOM 1562 C C . ILE B 1 37 ? 8.477 -22.266 -5.812 1 97.25 37 ILE B C 1
ATOM 1564 O O . ILE B 1 37 ? 8.078 -23.391 -5.527 1 97.25 37 ILE B O 1
ATOM 1568 N N . PRO B 1 38 ? 9.242 -22 -6.844 1 96.19 38 PRO B N 1
ATOM 1569 C CA . PRO B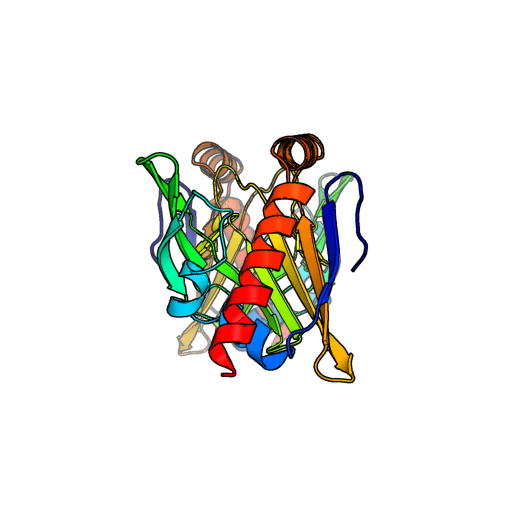 1 38 ? 9.578 -23.094 -7.746 1 96.19 38 PRO B CA 1
ATOM 1570 C C . PRO B 1 38 ? 10.43 -24.172 -7.074 1 96.19 38 PRO B C 1
ATOM 1572 O O . PRO B 1 38 ? 11.391 -23.859 -6.367 1 96.19 38 PRO B O 1
ATOM 1575 N N . VAL B 1 39 ? 10.125 -25.375 -7.266 1 93.44 39 VAL B N 1
ATOM 1576 C CA . VAL B 1 39 ? 10.938 -26.5 -6.844 1 93.44 39 VAL B CA 1
ATOM 1577 C C . VAL B 1 39 ? 12.328 -26.406 -7.473 1 93.44 39 VAL B C 1
ATOM 1579 O O . VAL B 1 39 ? 12.469 -25.922 -8.602 1 93.44 39 VAL B O 1
ATOM 1582 N N . PRO B 1 40 ? 13.375 -26.703 -6.82 1 95 40 PRO B N 1
ATOM 1583 C CA . PRO B 1 40 ? 13.352 -27.5 -5.59 1 95 40 PRO B CA 1
ATOM 1584 C C . PRO B 1 40 ? 13.281 -26.625 -4.332 1 95 40 PRO B C 1
ATOM 1586 O O . PRO B 1 40 ? 13.328 -27.156 -3.217 1 95 40 PRO B O 1
ATOM 1589 N N . HIS B 1 41 ? 13.219 -25.375 -4.48 1 95.62 41 HIS B N 1
ATOM 1590 C CA . HIS B 1 41 ? 13.078 -24.516 -3.312 1 95.62 41 HIS B CA 1
ATOM 1591 C C . HIS B 1 41 ? 11.742 -24.75 -2.619 1 95.62 41 HIS B C 1
ATOM 1593 O O . HIS B 1 41 ? 10.805 -25.281 -3.223 1 95.62 41 HIS B O 1
ATOM 1599 N N . LYS B 1 42 ? 11.703 -24.359 -1.352 1 95.12 42 LYS B N 1
ATOM 1600 C CA . LYS B 1 42 ? 10.492 -24.641 -0.589 1 95.12 42 LYS B CA 1
ATOM 1601 C C . LYS B 1 42 ? 10.117 -23.469 0.309 1 95.12 42 LYS B C 1
ATOM 1603 O O . LYS B 1 42 ? 10.992 -22.75 0.801 1 95.12 42 LYS B O 1
ATOM 1608 N N . VAL B 1 43 ? 8.82 -23.281 0.51 1 98 43 VAL B N 1
ATOM 1609 C CA . VAL B 1 43 ? 8.328 -22.453 1.605 1 98 43 VAL B CA 1
ATOM 1610 C C . VAL B 1 43 ? 8.305 -23.266 2.898 1 98 43 VAL B C 1
ATOM 1612 O O . VAL B 1 43 ? 7.617 -24.297 2.986 1 98 43 VAL B O 1
ATOM 1615 N N . VAL B 1 44 ? 8.977 -22.828 3.842 1 97.62 44 VAL B N 1
ATOM 1616 C CA . VAL B 1 44 ? 9.062 -23.625 5.059 1 97.62 44 VAL B CA 1
ATOM 1617 C C . VAL B 1 44 ? 8.156 -23.031 6.133 1 97.62 44 VAL B C 1
ATOM 1619 O O . VAL B 1 44 ? 7.777 -23.719 7.082 1 97.62 44 VAL B O 1
ATOM 1622 N N . GLU B 1 45 ? 7.812 -21.844 6.031 1 98.31 45 GLU B N 1
ATOM 1623 C CA . GLU B 1 45 ? 6.848 -21.188 6.91 1 98.31 45 GLU B CA 1
ATOM 1624 C C . GLU B 1 45 ? 6.023 -20.141 6.148 1 98.31 45 GLU B C 1
ATOM 1626 O O . GLU B 1 45 ? 6.527 -19.5 5.227 1 98.31 45 GLU B O 1
ATOM 1631 N N . CYS B 1 46 ? 4.812 -19.984 6.547 1 98.69 46 CYS B N 1
ATOM 1632 C CA . CYS B 1 46 ? 3.916 -18.984 5.973 1 98.69 46 CYS B CA 1
ATOM 1633 C C . CYS B 1 46 ? 2.938 -18.453 7.02 1 98.69 46 CYS B C 1
ATOM 1635 O O . CYS B 1 46 ? 2.311 -19.25 7.734 1 98.69 46 CYS B O 1
ATOM 1637 N N . GLU B 1 47 ? 2.838 -17.203 7.145 1 98.62 47 GLU B N 1
ATOM 1638 C CA . GLU B 1 47 ? 1.854 -16.531 7.992 1 98.62 47 GLU B CA 1
ATOM 1639 C C . GLU B 1 47 ? 0.965 -15.602 7.176 1 98.62 47 GLU B C 1
ATOM 1641 O O . GLU B 1 47 ? 1.463 -14.711 6.48 1 98.62 47 GLU B O 1
ATOM 1646 N N . ILE B 1 48 ? -0.348 -15.781 7.309 1 98.62 48 ILE B N 1
ATOM 1647 C CA . ILE B 1 48 ? -1.308 -14.953 6.586 1 98.62 48 ILE B CA 1
ATOM 1648 C C . ILE B 1 48 ? -2.303 -14.344 7.566 1 98.62 48 ILE B C 1
ATOM 1650 O O . ILE B 1 48 ? -2.863 -15.039 8.414 1 98.62 48 ILE B O 1
ATOM 1654 N N . ASP B 1 49 ? -2.451 -13.086 7.605 1 98.69 49 ASP B N 1
ATOM 1655 C CA . ASP B 1 49 ? -3.578 -12.312 8.117 1 98.69 49 ASP B CA 1
ATOM 1656 C C . ASP B 1 49 ? -4.359 -11.664 6.973 1 98.69 49 ASP B C 1
ATOM 1658 O O . ASP B 1 49 ? -4.008 -10.57 6.516 1 98.69 49 ASP B O 1
ATOM 1662 N N . LEU B 1 50 ? -5.418 -12.336 6.539 1 98.56 50 LEU B N 1
ATOM 1663 C CA . LEU B 1 50 ? -6.066 -12.031 5.27 1 98.56 50 LEU B CA 1
ATOM 1664 C C . LEU B 1 50 ? -6.984 -10.82 5.402 1 98.56 50 LEU B C 1
ATOM 1666 O O . LEU B 1 50 ? -8.211 -10.953 5.363 1 98.56 50 LEU B O 1
ATOM 1670 N N . ARG B 1 51 ? -6.465 -9.719 5.492 1 98.19 51 ARG B N 1
ATOM 1671 C CA . ARG B 1 51 ? -7.105 -8.406 5.461 1 98.19 51 ARG B CA 1
ATOM 1672 C C . ARG B 1 51 ? -6.172 -7.359 4.867 1 98.19 51 ARG B C 1
ATOM 1674 O O . ARG B 1 51 ? -4.953 -7.543 4.84 1 98.19 51 ARG B O 1
ATOM 1681 N N . VAL B 1 52 ? -6.703 -6.32 4.355 1 98.44 52 VAL B N 1
ATOM 1682 C CA . VAL B 1 52 ? -5.879 -5.215 3.883 1 98.44 52 VAL B CA 1
ATOM 1683 C C . VAL B 1 52 ? -4.969 -4.73 5.012 1 98.44 52 VAL B C 1
ATOM 1685 O O . VAL B 1 52 ? -5.43 -4.508 6.133 1 98.44 52 VAL B O 1
ATOM 1688 N N . GLY B 1 53 ? -3.684 -4.633 4.719 1 98.19 53 GLY B N 1
ATOM 1689 C CA . GLY B 1 53 ? -2.707 -4.281 5.738 1 98.19 53 GLY B CA 1
ATOM 1690 C C . GLY B 1 53 ? -2.244 -5.473 6.555 1 98.19 53 GLY B C 1
ATOM 1691 O O . GLY B 1 53 ? -1.272 -5.379 7.309 1 98.19 53 GLY B O 1
ATOM 1692 N N . GLY B 1 54 ? -2.926 -6.574 6.449 1 98.44 54 GLY B N 1
ATOM 1693 C CA . GLY B 1 54 ? -2.523 -7.809 7.109 1 98.44 54 GLY B CA 1
ATOM 1694 C C . GLY B 1 54 ? -1.317 -8.461 6.461 1 98.44 54 GLY B C 1
ATOM 1695 O O . GLY B 1 54 ? -1.045 -8.242 5.281 1 98.44 54 GLY B O 1
ATOM 1696 N N . ARG B 1 55 ? -0.638 -9.32 7.129 1 98.38 55 ARG B N 1
ATOM 1697 C CA . ARG B 1 55 ? 0.656 -9.844 6.703 1 98.38 55 ARG B CA 1
ATOM 1698 C C . ARG B 1 55 ? 0.483 -10.992 5.711 1 98.38 55 ARG B C 1
ATOM 1700 O O . ARG B 1 55 ? -0.459 -11.781 5.824 1 98.38 55 ARG B O 1
ATOM 1707 N N . PHE B 1 56 ? 1.244 -11.055 4.809 1 98.75 56 PHE B N 1
ATOM 1708 C CA . PHE B 1 56 ? 1.63 -12.203 4 1 98.75 56 PHE B CA 1
ATOM 1709 C C . PHE B 1 56 ? 3.125 -12.469 4.121 1 98.75 56 PHE B C 1
ATOM 1711 O O . PHE B 1 56 ? 3.912 -12.016 3.287 1 98.75 56 PHE B O 1
ATOM 1718 N N . ASN B 1 57 ? 3.533 -13.242 5.109 1 98.75 57 ASN B N 1
ATOM 1719 C CA . ASN B 1 57 ? 4.93 -13.539 5.418 1 98.75 57 ASN B CA 1
ATOM 1720 C C . ASN B 1 57 ? 5.289 -14.977 5.07 1 98.75 57 ASN B C 1
ATOM 1722 O O . ASN B 1 57 ? 4.512 -15.898 5.336 1 98.75 57 ASN B O 1
ATOM 1726 N N . THR B 1 58 ? 6.387 -15.141 4.457 1 98.62 58 THR B N 1
ATOM 1727 C CA . THR B 1 58 ? 6.867 -16.484 4.133 1 98.62 58 THR B CA 1
ATOM 1728 C C . THR B 1 58 ? 8.344 -16.625 4.477 1 98.62 58 THR B C 1
ATOM 1730 O O . THR B 1 58 ? 9.07 -15.633 4.566 1 98.62 58 THR B O 1
ATOM 1733 N N . ILE B 1 59 ? 8.781 -17.797 4.727 1 98.44 59 ILE B N 1
ATOM 1734 C CA . ILE B 1 59 ? 10.195 -18.172 4.781 1 98.44 59 ILE B CA 1
ATOM 1735 C C . ILE B 1 59 ? 10.484 -19.234 3.723 1 98.44 59 ILE B C 1
ATOM 1737 O O . ILE B 1 59 ? 9.828 -20.281 3.688 1 98.44 59 ILE B O 1
ATOM 1741 N N . PHE B 1 60 ? 11.383 -18.906 2.9 1 97.75 60 PHE B N 1
ATOM 1742 C CA . PHE B 1 60 ? 11.812 -19.844 1.872 1 97.75 60 PHE B CA 1
ATOM 1743 C C . PHE B 1 60 ? 13.062 -20.594 2.314 1 97.75 60 PHE B C 1
ATOM 1745 O O . PHE B 1 60 ? 13.898 -20.047 3.037 1 97.75 60 PHE B O 1
ATOM 1752 N N . ASP B 1 61 ? 13.195 -21.797 1.859 1 97.12 61 ASP B N 1
ATOM 1753 C CA . ASP B 1 61 ? 14.445 -22.547 1.85 1 97.12 61 ASP B CA 1
ATOM 1754 C C . ASP B 1 61 ? 15.023 -22.625 0.44 1 97.12 61 ASP B C 1
ATOM 1756 O O . ASP B 1 61 ? 14.469 -23.312 -0.428 1 97.12 61 ASP B O 1
ATOM 1760 N N . VAL B 1 62 ? 16.062 -21.906 0.235 1 94.69 62 VAL B N 1
ATOM 1761 C CA . VAL B 1 62 ? 16.75 -21.875 -1.049 1 94.69 62 VAL B CA 1
ATOM 1762 C C . VAL B 1 62 ? 18.172 -22.406 -0.882 1 94.69 62 VAL B C 1
ATOM 1764 O O . VAL B 1 62 ? 19.062 -21.688 -0.425 1 94.69 62 VAL B O 1
ATOM 1767 N N . GLY B 1 63 ? 18.391 -23.562 -1.278 1 94.25 63 GLY B N 1
ATOM 1768 C CA . GLY B 1 63 ? 19.703 -24.172 -1.154 1 94.25 63 GLY B CA 1
ATOM 1769 C C . GLY B 1 63 ? 20.156 -24.344 0.286 1 94.25 63 GLY B C 1
ATOM 1770 O O . GLY B 1 63 ? 21.328 -24.125 0.604 1 94.25 63 GLY B O 1
ATOM 1771 N N . GLY B 1 64 ? 19.281 -24.516 1.103 1 93.88 64 GLY B N 1
ATOM 1772 C CA . GLY B 1 64 ? 19.609 -24.719 2.504 1 93.88 64 GLY B CA 1
ATOM 1773 C C . GLY B 1 64 ? 19.641 -23.438 3.303 1 93.88 64 GLY B C 1
ATOM 1774 O O . GLY B 1 64 ? 19.812 -23.453 4.523 1 93.88 64 GLY B O 1
ATOM 1775 N N . GLN B 1 65 ? 19.531 -22.391 2.67 1 96.81 65 GLN B N 1
ATOM 1776 C CA . GLN B 1 65 ? 19.484 -21.094 3.338 1 96.81 65 GLN B CA 1
ATOM 1777 C C . GLN B 1 65 ? 18.062 -20.578 3.457 1 96.81 65 GLN B C 1
ATOM 1779 O O . GLN B 1 65 ? 17.266 -20.719 2.525 1 96.81 65 GLN B O 1
ATOM 1784 N N . GLN B 1 66 ? 17.797 -20 4.602 1 97.69 66 GLN B N 1
ATOM 1785 C CA . GLN B 1 66 ? 16.453 -19.453 4.824 1 97.69 66 GLN B CA 1
ATOM 1786 C C . GLN B 1 66 ? 16.391 -18 4.395 1 97.69 66 GLN B C 1
ATOM 1788 O O . GLN B 1 66 ? 17.297 -17.219 4.668 1 97.69 66 GLN B O 1
ATOM 1793 N N . MET B 1 67 ? 15.414 -17.703 3.656 1 97 67 MET B N 1
ATOM 1794 C CA . MET B 1 67 ? 15.125 -16.344 3.215 1 97 67 MET B CA 1
ATOM 1795 C C . MET B 1 67 ? 13.789 -15.867 3.771 1 97 67 MET B C 1
ATOM 1797 O O . MET B 1 67 ? 12.742 -16.453 3.488 1 97 67 MET B O 1
ATOM 1801 N N . HIS B 1 68 ? 13.836 -14.812 4.57 1 97.69 68 HIS B N 1
ATOM 1802 C CA . HIS B 1 68 ? 12.633 -14.242 5.164 1 97.69 68 HIS B CA 1
ATOM 1803 C C . HIS B 1 68 ? 11.992 -13.211 4.238 1 97.69 68 HIS B C 1
ATOM 1805 O O . HIS B 1 68 ? 12.672 -12.289 3.773 1 97.69 68 HIS B O 1
ATOM 1811 N N . ASN B 1 69 ? 10.727 -13.383 3.943 1 97.75 69 ASN B N 1
ATOM 1812 C CA . ASN B 1 69 ? 9.961 -12.477 3.1 1 97.75 69 ASN B CA 1
ATOM 1813 C C . ASN B 1 69 ? 8.781 -11.859 3.861 1 97.75 69 ASN B C 1
ATOM 1815 O O . ASN B 1 69 ? 7.938 -12.586 4.391 1 97.75 69 ASN B O 1
ATOM 1819 N N . HIS B 1 70 ? 8.75 -10.625 3.934 1 98.19 70 HIS B N 1
ATOM 1820 C CA . HIS B 1 70 ? 7.66 -9.914 4.586 1 98.19 70 HIS B CA 1
ATOM 1821 C C . HIS B 1 70 ? 6.84 -9.125 3.576 1 98.19 70 HIS B C 1
ATOM 1823 O O . HIS B 1 70 ? 7.395 -8.547 2.635 1 98.19 70 HIS B O 1
ATOM 1829 N N . GLY B 1 71 ? 5.535 -9.117 3.824 1 98.56 71 GLY B N 1
ATOM 1830 C CA . GLY B 1 71 ? 4.641 -8.336 2.98 1 98.56 71 GLY B CA 1
ATOM 1831 C C . GLY B 1 71 ? 3.27 -8.133 3.592 1 98.56 71 GLY B C 1
ATOM 1832 O O . GLY B 1 71 ? 3.006 -8.586 4.707 1 98.56 71 GLY B O 1
ATOM 1833 N N . VAL B 1 72 ? 2.457 -7.391 2.867 1 98.81 72 VAL B N 1
ATOM 1834 C CA . VAL B 1 72 ? 1.08 -7.16 3.293 1 98.81 72 VAL B CA 1
ATOM 1835 C C . VAL B 1 72 ? 0.143 -7.258 2.092 1 98.81 72 VAL B C 1
ATOM 1837 O O . VAL B 1 72 ? 0.588 -7.203 0.943 1 98.81 72 VAL B O 1
ATOM 1840 N N . TYR B 1 73 ? -1.134 -7.465 2.455 1 98.88 73 TYR B N 1
ATOM 1841 C CA . TYR B 1 73 ? -2.174 -7.359 1.439 1 98.88 73 TYR B CA 1
ATOM 1842 C C . TYR B 1 73 ? -2.562 -5.906 1.205 1 98.88 73 TYR B C 1
ATOM 1844 O O . TYR B 1 73 ? -2.682 -5.125 2.154 1 98.88 73 TYR B O 1
ATOM 1852 N N . LEU B 1 74 ? -2.783 -5.516 -0.069 1 98.88 74 LEU B N 1
ATOM 1853 C CA . LEU B 1 74 ? -3.191 -4.164 -0.429 1 98.88 74 LEU B CA 1
ATOM 1854 C C . LEU B 1 74 ? -4.668 -4.125 -0.811 1 98.88 74 LEU B C 1
ATOM 1856 O O . LEU B 1 74 ? -5.34 -3.113 -0.594 1 98.88 74 LEU B O 1
ATOM 1860 N N . GLU B 1 75 ? -5.094 -5.148 -1.458 1 98.69 75 GLU B N 1
ATOM 1861 C CA . GLU B 1 75 ? -6.465 -5.246 -1.946 1 98.69 75 GLU B CA 1
ATOM 1862 C C . GLU B 1 75 ? -6.93 -6.699 -2 1 98.69 75 GLU B C 1
ATOM 1864 O O . GLU B 1 75 ? -6.176 -7.582 -2.416 1 98.69 75 GLU B O 1
ATOM 1869 N N . ILE B 1 76 ? -8.102 -6.918 -1.51 1 98.62 76 ILE B N 1
ATOM 1870 C CA . ILE B 1 76 ? -8.695 -8.25 -1.498 1 98.62 76 ILE B CA 1
ATOM 1871 C C . ILE B 1 76 ? -10.133 -8.18 -1.996 1 98.62 76 ILE B C 1
ATOM 1873 O O . ILE B 1 76 ? -10.977 -7.508 -1.39 1 98.62 76 ILE B O 1
ATOM 1877 N N . ASP B 1 77 ? -10.391 -8.711 -3.07 1 98.25 77 ASP B N 1
ATOM 1878 C CA . ASP B 1 77 ? -11.727 -9.023 -3.574 1 98.25 77 ASP B CA 1
ATOM 1879 C C . ASP B 1 77 ? -11.953 -10.531 -3.641 1 98.25 77 ASP B C 1
ATOM 1881 O O . ASP B 1 77 ? -11.539 -11.18 -4.602 1 98.25 77 ASP B O 1
ATOM 1885 N N . PRO B 1 78 ? -12.578 -11.086 -2.582 1 98.38 78 PRO B N 1
ATOM 1886 C CA . PRO B 1 78 ? -12.617 -12.539 -2.393 1 98.38 78 PRO B CA 1
ATOM 1887 C C . PRO B 1 78 ? -13.008 -13.289 -3.666 1 98.38 78 PRO B C 1
ATOM 1889 O O . PRO B 1 78 ? -14.047 -12.992 -4.27 1 98.38 78 PRO B O 1
ATOM 1892 N N . GLY B 1 79 ? -12.086 -14.195 -4.043 1 98.31 79 GLY B N 1
ATOM 1893 C CA . GLY B 1 79 ? -12.305 -15.086 -5.168 1 98.31 79 GLY B CA 1
ATOM 1894 C C . GLY B 1 79 ? -11.992 -14.445 -6.508 1 98.31 79 GLY B C 1
ATOM 1895 O O . GLY B 1 79 ? -12.031 -15.117 -7.547 1 98.31 79 GLY B O 1
ATOM 1896 N N . LYS B 1 80 ? -11.711 -13.195 -6.52 1 98.5 80 LYS B N 1
ATOM 1897 C CA . LYS B 1 80 ? -11.602 -12.492 -7.793 1 98.5 80 LYS B CA 1
ATOM 1898 C C . LYS B 1 80 ? -10.25 -11.789 -7.918 1 98.5 80 LYS B C 1
ATOM 1900 O O . LYS B 1 80 ? -9.625 -11.82 -8.977 1 98.5 80 LYS B O 1
ATOM 1905 N N . LYS B 1 81 ? -9.82 -11.148 -6.918 1 98.75 81 LYS B N 1
ATOM 1906 C CA . LYS B 1 81 ? -8.617 -10.328 -6.996 1 98.75 81 LYS B CA 1
ATOM 1907 C C . LYS B 1 81 ? -7.848 -10.359 -5.676 1 98.75 81 LYS B C 1
ATOM 1909 O O . LYS B 1 81 ? -8.445 -10.242 -4.602 1 98.75 81 LYS B O 1
ATOM 1914 N N . LEU B 1 82 ? -6.582 -10.508 -5.668 1 98.88 82 LEU B N 1
ATOM 1915 C CA . LEU B 1 82 ? -5.652 -10.492 -4.539 1 98.88 82 LEU B CA 1
ATOM 1916 C C . LEU B 1 82 ? -4.414 -9.664 -4.867 1 98.88 82 LEU B C 1
ATOM 1918 O O . LEU B 1 82 ? -3.703 -9.961 -5.832 1 98.88 82 LEU B O 1
ATOM 1922 N N . VAL B 1 83 ? -4.199 -8.586 -4.168 1 98.88 83 VAL B N 1
ATOM 1923 C CA . VAL B 1 83 ? -3.027 -7.734 -4.359 1 98.88 83 VAL B CA 1
ATOM 1924 C C . VAL B 1 83 ? -2.158 -7.762 -3.105 1 98.88 83 VAL B C 1
ATOM 1926 O O . VAL B 1 83 ? -2.645 -7.512 -1.999 1 98.88 83 VAL B O 1
ATOM 1929 N N . PHE B 1 84 ? -0.891 -8.094 -3.215 1 98.88 84 PHE B N 1
ATOM 1930 C CA . PHE B 1 84 ? 0.042 -8.086 -2.094 1 98.88 84 PHE B CA 1
ATOM 1931 C C . PHE B 1 84 ? 1.398 -7.539 -2.518 1 98.88 84 PHE B C 1
ATOM 1933 O O . PHE B 1 84 ? 1.679 -7.418 -3.713 1 98.88 84 PHE B O 1
ATOM 1940 N N . THR B 1 85 ? 2.166 -7.195 -1.575 1 98.88 85 THR B N 1
ATOM 1941 C CA . THR B 1 85 ? 3.42 -6.52 -1.888 1 98.88 85 THR B CA 1
ATOM 1942 C C . THR B 1 85 ? 4.453 -6.766 -0.792 1 98.88 85 THR B C 1
ATOM 1944 O O . THR B 1 85 ? 4.098 -7 0.364 1 98.88 85 THR B O 1
ATOM 1947 N N . ASP B 1 86 ? 5.684 -6.703 -1.164 1 98.56 86 ASP B N 1
ATOM 1948 C CA . ASP B 1 86 ? 6.781 -6.684 -0.203 1 98.56 86 ASP B CA 1
ATOM 1949 C C . ASP B 1 86 ? 7.223 -5.254 0.097 1 98.56 86 ASP B C 1
ATOM 1951 O O . ASP B 1 86 ? 8.258 -5.039 0.735 1 98.56 86 ASP B O 1
ATOM 1955 N N . GLY B 1 87 ? 6.5 -4.266 -0.384 1 98.25 87 GLY B N 1
ATOM 1956 C CA . GLY B 1 87 ? 6.824 -2.865 -0.178 1 98.25 87 GLY B CA 1
ATOM 1957 C C . GLY B 1 87 ? 6.449 -2.361 1.203 1 98.25 87 GLY B C 1
ATOM 1958 O O . GLY B 1 87 ? 6.785 -1.233 1.57 1 98.25 87 GLY B O 1
ATOM 1959 N N . TYR B 1 88 ? 5.789 -3.217 1.94 1 98.44 88 TYR B N 1
ATOM 1960 C CA . TYR B 1 88 ? 5.371 -2.869 3.295 1 98.44 88 TYR B CA 1
ATOM 1961 C C . TYR B 1 88 ? 5.453 -4.078 4.219 1 98.44 88 TYR B C 1
ATOM 1963 O O . TYR B 1 88 ? 5.402 -5.223 3.76 1 98.44 88 TYR B O 1
ATOM 1971 N N . THR B 1 89 ? 5.586 -3.842 5.488 1 97.19 89 THR B N 1
ATOM 1972 C CA . THR B 1 89 ? 5.207 -4.781 6.539 1 97.19 89 THR B CA 1
ATOM 1973 C C . THR B 1 89 ? 4.02 -4.25 7.336 1 97.19 89 THR B C 1
ATOM 1975 O O . THR B 1 89 ? 3.52 -3.156 7.059 1 97.19 89 THR B O 1
ATOM 1978 N N . GLU B 1 90 ? 3.529 -5.043 8.242 1 96.19 90 GLU B N 1
ATOM 1979 C CA . GLU B 1 90 ? 2.391 -4.633 9.062 1 96.19 90 GLU B CA 1
ATOM 1980 C C . GLU B 1 90 ? 2.623 -3.256 9.68 1 96.19 90 GLU B C 1
ATOM 1982 O O . GLU B 1 90 ? 3.762 -2.881 9.961 1 96.19 90 GLU B O 1
ATOM 1987 N N . GLY B 1 91 ? 1.462 -2.639 9.844 1 96.88 91 GLY B N 1
ATOM 1988 C CA . GLY B 1 91 ? 1.545 -1.271 10.336 1 96.88 91 GLY B CA 1
ATOM 1989 C C . GLY B 1 91 ? 1.96 -0.279 9.266 1 96.88 91 GLY B C 1
ATOM 1990 O O . GLY B 1 91 ? 2.395 0.832 9.578 1 96.88 91 GLY B O 1
ATOM 1991 N N . TRP B 1 92 ? 1.955 -0.715 8.008 1 98.38 92 TRP B N 1
ATOM 1992 C CA . TRP B 1 92 ? 2.285 0.096 6.844 1 98.38 92 TRP B CA 1
ATOM 1993 C C . TRP B 1 92 ? 3.697 0.664 6.957 1 98.38 92 TRP B C 1
ATOM 1995 O O . TRP B 1 92 ? 3.936 1.824 6.613 1 98.38 92 TRP B O 1
ATOM 2005 N N . LYS B 1 93 ? 4.562 -0.118 7.523 1 97.5 93 LYS B N 1
ATOM 2006 C CA . LYS B 1 93 ? 5.977 0.237 7.512 1 97.5 93 LYS B CA 1
ATOM 2007 C C . LYS B 1 93 ? 6.574 0.057 6.117 1 97.5 93 LYS B C 1
ATOM 2009 O O . LYS B 1 93 ? 6.625 -1.06 5.598 1 97.5 93 LYS B O 1
ATOM 2014 N N . PRO B 1 94 ? 7.043 1.144 5.516 1 98.12 94 PRO B N 1
ATOM 2015 C CA . PRO B 1 94 ? 7.617 1.004 4.176 1 98.12 94 PRO B CA 1
ATOM 2016 C C . PRO B 1 94 ? 8.906 0.183 4.172 1 98.12 94 PRO B C 1
ATOM 2018 O O . PRO B 1 94 ? 9.727 0.31 5.082 1 98.12 94 PRO B O 1
ATOM 2021 N N . ALA B 1 95 ? 9.031 -0.622 3.195 1 96.94 95 ALA B N 1
ATOM 2022 C CA . ALA B 1 95 ? 10.289 -1.342 2.986 1 96.94 95 ALA B CA 1
ATOM 2023 C C . ALA B 1 95 ? 11.367 -0.418 2.422 1 96.94 95 ALA B C 1
ATOM 2025 O O . ALA B 1 95 ? 11.062 0.502 1.657 1 96.94 95 ALA B O 1
ATOM 2026 N N . GLU B 1 96 ? 12.578 -0.695 2.711 1 95.25 96 GLU B N 1
ATOM 2027 C CA . GLU B 1 96 ? 13.695 0.095 2.205 1 95.25 96 GLU B CA 1
ATOM 2028 C C . GLU B 1 96 ? 13.93 -0.165 0.718 1 95.25 96 GLU B C 1
ATOM 2030 O O . GLU B 1 96 ? 14.219 0.761 -0.042 1 95.25 96 GLU B O 1
ATOM 2035 N N . ASN B 1 97 ? 13.828 -1.403 0.387 1 94.62 97 ASN B N 1
ATOM 2036 C CA . ASN B 1 97 ? 14.086 -1.833 -0.983 1 94.62 97 ASN B CA 1
ATOM 2037 C C . ASN B 1 97 ? 12.953 -2.707 -1.518 1 94.62 97 ASN B C 1
ATOM 2039 O O . ASN B 1 97 ? 13.117 -3.92 -1.663 1 94.62 97 ASN B O 1
ATOM 2043 N N . PRO B 1 98 ? 11.844 -2.115 -1.861 1 96.56 98 PRO B N 1
ATOM 2044 C CA . PRO B 1 98 ? 10.742 -2.914 -2.4 1 96.56 98 PRO B CA 1
ATOM 2045 C C . PRO B 1 98 ? 11.078 -3.555 -3.744 1 96.56 98 PRO B C 1
ATOM 2047 O O . PRO B 1 98 ? 11.766 -2.945 -4.57 1 96.56 98 PRO B O 1
ATOM 2050 N N . PHE B 1 99 ? 10.625 -4.727 -3.922 1 97.06 99 PHE B N 1
ATOM 2051 C CA . PHE B 1 99 ? 10.906 -5.453 -5.152 1 97.06 99 PHE B CA 1
ATOM 2052 C C . PHE B 1 99 ? 9.711 -5.41 -6.098 1 97.06 99 PHE B C 1
ATOM 2054 O O . PHE B 1 99 ? 9.82 -4.914 -7.219 1 97.06 99 PHE B O 1
ATOM 2061 N N . MET B 1 100 ? 8.492 -5.801 -5.57 1 98.25 100 MET B N 1
ATOM 2062 C CA . MET B 1 100 ? 7.371 -5.848 -6.5 1 98.25 100 MET B CA 1
ATOM 2063 C C . MET B 1 100 ? 6.043 -5.734 -5.758 1 98.25 100 MET B C 1
ATOM 2065 O O . MET B 1 100 ? 5.992 -5.918 -4.539 1 98.25 100 MET B O 1
ATOM 2069 N N . THR B 1 101 ? 4.996 -5.426 -6.445 1 98.75 101 THR B N 1
ATOM 2070 C CA . THR B 1 101 ? 3.586 -5.602 -6.117 1 98.75 101 THR B CA 1
ATOM 2071 C C . THR B 1 101 ? 2.943 -6.648 -7.02 1 98.75 101 THR B C 1
ATOM 2073 O O . THR B 1 101 ? 3.008 -6.543 -8.25 1 98.75 101 THR B O 1
ATOM 2076 N N . ALA B 1 102 ? 2.377 -7.629 -6.402 1 98.81 102 ALA B N 1
ATOM 2077 C CA . ALA B 1 102 ? 1.754 -8.711 -7.156 1 98.81 102 ALA B CA 1
ATOM 2078 C C . ALA B 1 102 ? 0.237 -8.555 -7.195 1 98.81 102 ALA B C 1
ATOM 2080 O O . ALA B 1 102 ? -0.386 -8.227 -6.184 1 98.81 102 ALA B O 1
ATOM 2081 N N . ILE B 1 103 ? -0.316 -8.711 -8.344 1 98.75 103 ILE B N 1
ATOM 2082 C CA . ILE B 1 103 ? -1.761 -8.719 -8.547 1 98.75 103 ILE B CA 1
ATOM 2083 C C . ILE B 1 103 ? -2.195 -10.055 -9.141 1 98.75 103 ILE B C 1
ATOM 2085 O O . ILE B 1 103 ? -1.713 -10.461 -10.203 1 98.75 103 ILE B O 1
ATOM 2089 N N . LEU B 1 104 ? -3.023 -10.742 -8.477 1 98.75 104 LEU B N 1
ATOM 2090 C CA . LEU B 1 104 ? -3.643 -11.977 -8.93 1 98.75 104 LEU B CA 1
ATOM 2091 C C . LEU B 1 104 ? -5.109 -11.75 -9.289 1 98.75 104 LEU B C 1
ATOM 2093 O O . LEU B 1 104 ? -5.879 -11.234 -8.477 1 98.75 104 LEU B O 1
ATOM 2097 N N . LEU B 1 105 ? -5.492 -12.094 -10.453 1 98.75 105 LEU B N 1
ATOM 2098 C CA . LEU B 1 105 ? -6.875 -12.07 -10.914 1 98.75 105 LEU B CA 1
ATOM 2099 C C . LEU B 1 105 ? -7.363 -13.477 -11.242 1 98.75 105 LEU B C 1
ATOM 2101 O O . LEU B 1 105 ? -6.672 -14.227 -11.93 1 98.75 105 LEU B O 1
ATOM 2105 N N . LEU B 1 106 ? -8.469 -13.812 -10.742 1 98.81 106 LEU B N 1
ATOM 2106 C CA . LEU B 1 106 ? -9.109 -15.094 -11.016 1 98.81 106 LEU B CA 1
ATOM 2107 C C . LEU B 1 106 ? -10.492 -14.891 -11.633 1 98.81 106 LEU B C 1
ATOM 2109 O O . LEU B 1 106 ? -11.336 -14.195 -11.062 1 98.81 106 LEU B O 1
ATOM 2113 N N . GLU B 1 107 ? -10.672 -15.477 -12.781 1 98.69 107 GLU B N 1
ATOM 2114 C CA . GLU B 1 107 ? -11.953 -15.406 -13.469 1 98.69 107 GLU B CA 1
ATOM 2115 C C . GLU B 1 107 ? -12.453 -16.797 -13.852 1 98.69 107 GLU B C 1
ATOM 2117 O O . GLU B 1 107 ? -11.75 -17.562 -14.523 1 98.69 107 GLU B O 1
ATOM 2122 N N . ASP B 1 108 ? -13.633 -17.109 -13.391 1 98.38 108 ASP B N 1
ATOM 2123 C CA . ASP B 1 108 ? -14.266 -18.344 -13.828 1 98.38 108 ASP B CA 1
ATOM 2124 C C . ASP B 1 108 ? -14.609 -18.297 -15.32 1 98.38 108 ASP B C 1
ATOM 2126 O O . ASP B 1 108 ? -15.305 -17.391 -15.766 1 98.38 108 ASP B O 1
ATOM 2130 N N . VAL B 1 109 ? -14.156 -19.359 -16.062 1 98.12 109 VAL B N 1
ATOM 2131 C CA . VAL B 1 109 ? -14.414 -19.312 -17.5 1 98.12 109 VAL B CA 1
ATOM 2132 C C . VAL B 1 109 ? -15.25 -20.516 -17.906 1 98.12 109 VAL B C 1
ATOM 2134 O O . VAL B 1 109 ? -15.352 -20.844 -19.094 1 98.12 109 VAL B O 1
ATOM 2137 N N . GLY B 1 110 ? -15.797 -21.188 -17.016 1 96.75 110 GLY B N 1
ATOM 2138 C CA . GLY B 1 110 ? -16.688 -22.312 -17.266 1 96.75 110 GLY B CA 1
ATOM 2139 C C . GLY B 1 110 ? -15.961 -23.641 -17.25 1 96.75 110 GLY B C 1
ATOM 2140 O O . GLY B 1 110 ? -14.734 -23.703 -17.359 1 96.75 110 GLY B O 1
ATOM 2141 N N . GLU B 1 111 ? -16.812 -24.734 -17.016 1 96.06 111 GLU B N 1
ATOM 2142 C CA . GLU B 1 111 ? -16.344 -26.109 -17.094 1 96.06 111 GLU B CA 1
ATOM 2143 C C . GLU B 1 111 ? -15.227 -26.391 -16.094 1 96.06 111 GLU B C 1
ATOM 2145 O O . GLU B 1 111 ? -14.281 -27.125 -16.375 1 96.06 111 GLU B O 1
ATOM 2150 N N . GLY B 1 112 ? -15.266 -25.703 -14.938 1 95.5 112 GLY B N 1
ATOM 2151 C CA . GLY B 1 112 ? -14.305 -25.938 -13.875 1 95.5 112 GLY B CA 1
ATOM 2152 C C . GLY B 1 112 ? -12.945 -25.312 -14.141 1 95.5 112 GLY B C 1
ATOM 2153 O O . GLY B 1 112 ? -11.961 -25.656 -13.477 1 95.5 112 GLY B O 1
ATOM 2154 N N . LYS B 1 113 ? -12.906 -24.422 -15.125 1 98.25 113 LYS B N 1
ATOM 2155 C CA . LYS B 1 113 ? -11.648 -23.781 -15.5 1 98.25 113 LYS B CA 1
ATOM 2156 C C . LYS B 1 113 ? -11.609 -22.328 -15.047 1 98.25 113 LYS B C 1
ATOM 2158 O O . LYS B 1 113 ? -12.656 -21.703 -14.844 1 98.25 113 LYS B O 1
ATOM 2163 N N . THR B 1 114 ? -10.414 -21.891 -14.844 1 98.75 114 THR B N 1
ATOM 2164 C CA . THR B 1 114 ? -10.203 -20.531 -14.359 1 98.75 114 THR B CA 1
ATOM 2165 C C . THR B 1 114 ? -9.18 -19.797 -15.227 1 98.75 114 THR B C 1
ATOM 2167 O O . THR B 1 114 ? -8.125 -20.359 -15.555 1 98.75 114 THR B O 1
ATOM 2170 N N . ARG B 1 115 ? -9.523 -18.594 -15.719 1 98.88 115 ARG B N 1
ATOM 2171 C CA . ARG B 1 115 ? -8.492 -17.703 -16.234 1 98.88 115 ARG B CA 1
ATOM 2172 C C . ARG B 1 115 ? -7.68 -17.094 -15.102 1 98.88 115 ARG B C 1
ATOM 2174 O O . ARG B 1 115 ? -8.219 -16.344 -14.281 1 98.88 115 ARG B O 1
ATOM 2181 N N . TYR B 1 116 ? -6.465 -17.516 -15.016 1 98.81 116 TYR B N 1
ATOM 2182 C CA . TYR B 1 116 ? -5.492 -17.094 -14.016 1 98.81 116 TYR B CA 1
ATOM 2183 C C . TYR B 1 116 ? -4.57 -16.016 -14.578 1 98.81 116 TYR B C 1
ATOM 2185 O O . TYR B 1 116 ? -3.879 -16.234 -15.57 1 98.81 116 TYR B O 1
ATOM 2193 N N . THR B 1 117 ? -4.617 -14.805 -13.961 1 98.69 117 THR B N 1
ATOM 2194 C CA . THR B 1 117 ? -3.713 -13.727 -14.352 1 98.69 117 THR B CA 1
ATOM 2195 C C . THR B 1 117 ? -2.852 -13.297 -13.164 1 98.69 117 THR B C 1
ATOM 2197 O O . THR B 1 117 ? -3.373 -13 -12.086 1 98.69 117 THR B O 1
ATOM 2200 N N . ALA B 1 118 ? -1.581 -13.305 -13.305 1 98.5 118 ALA B N 1
ATOM 2201 C CA . ALA B 1 118 ? -0.612 -12.781 -12.344 1 98.5 118 ALA B CA 1
ATOM 2202 C C . ALA B 1 118 ? 0.171 -11.609 -12.93 1 98.5 118 ALA B C 1
ATOM 2204 O O . ALA B 1 118 ? 0.749 -11.727 -14.016 1 98.5 118 ALA B O 1
ATOM 2205 N N . ILE B 1 119 ? 0.141 -10.547 -12.281 1 98.56 119 ILE B N 1
ATOM 2206 C CA . ILE B 1 119 ? 0.867 -9.352 -12.688 1 98.56 119 ILE B CA 1
ATOM 2207 C C . ILE B 1 119 ? 1.866 -8.961 -11.594 1 98.56 119 ILE B C 1
ATOM 2209 O O . ILE B 1 119 ? 1.534 -8.961 -10.406 1 98.56 119 ILE B O 1
ATOM 2213 N N . ALA B 1 120 ? 3.102 -8.711 -11.93 1 98.69 120 ALA B N 1
ATOM 2214 C CA . ALA B 1 120 ? 4.113 -8.133 -11.047 1 98.69 120 ALA B CA 1
ATOM 2215 C C . ALA B 1 120 ? 4.441 -6.699 -11.461 1 98.69 120 ALA B C 1
ATOM 2217 O O . ALA B 1 120 ? 4.898 -6.457 -12.578 1 98.69 120 ALA B O 1
ATOM 2218 N N . ARG B 1 121 ? 4.16 -5.781 -10.664 1 98.69 121 ARG B N 1
ATOM 2219 C CA . ARG B 1 121 ? 4.488 -4.383 -10.906 1 98.69 121 ARG B CA 1
ATOM 2220 C C . ARG B 1 121 ? 5.73 -3.965 -10.133 1 98.69 121 ARG B C 1
ATOM 2222 O O . ARG B 1 121 ? 5.895 -4.34 -8.969 1 98.69 121 ARG B O 1
ATOM 2229 N N . HIS B 1 122 ? 6.617 -3.182 -10.805 1 98.81 122 HIS B N 1
ATOM 2230 C CA . HIS B 1 122 ? 7.898 -2.803 -10.219 1 98.81 122 HIS B CA 1
ATOM 2231 C C . HIS B 1 122 ? 8.062 -1.287 -10.188 1 98.81 122 HIS B C 1
ATOM 2233 O O . HIS B 1 122 ? 7.461 -0.575 -10.992 1 98.81 122 HIS B O 1
ATOM 2239 N N . PRO B 1 123 ? 8.906 -0.809 -9.273 1 97.88 123 PRO B N 1
ATOM 2240 C CA . PRO B 1 123 ? 9.125 0.636 -9.18 1 97.88 123 PRO B CA 1
ATOM 2241 C C . PRO B 1 123 ? 9.883 1.197 -10.383 1 97.88 123 PRO B C 1
ATOM 2243 O O . PRO B 1 123 ? 9.719 2.369 -10.727 1 97.88 123 PRO B O 1
ATOM 2246 N N . THR B 1 124 ? 10.734 0.368 -10.953 1 98.06 124 THR B N 1
ATOM 2247 C CA . THR B 1 124 ? 11.555 0.87 -12.055 1 98.06 124 THR B CA 1
ATOM 2248 C C . THR B 1 124 ? 11.672 -0.177 -13.156 1 98.06 124 THR B C 1
ATOM 2250 O O . THR B 1 124 ? 11.453 -1.366 -12.922 1 98.06 124 THR B O 1
ATOM 2253 N N . ALA B 1 125 ? 12.086 0.32 -14.297 1 98.38 125 ALA B N 1
ATOM 2254 C CA . ALA B 1 125 ? 12.352 -0.566 -15.43 1 98.38 125 ALA B CA 1
ATOM 2255 C C . ALA B 1 125 ? 13.508 -1.518 -15.117 1 98.38 125 ALA B C 1
ATOM 2257 O O . ALA B 1 125 ? 13.508 -2.666 -15.57 1 98.38 125 ALA B O 1
ATOM 2258 N N . GLU B 1 126 ? 14.461 -1.02 -14.43 1 98.31 126 GLU B N 1
ATOM 2259 C CA . GLU B 1 126 ? 15.625 -1.832 -14.078 1 98.31 126 GLU B CA 1
ATOM 2260 C C . GLU B 1 1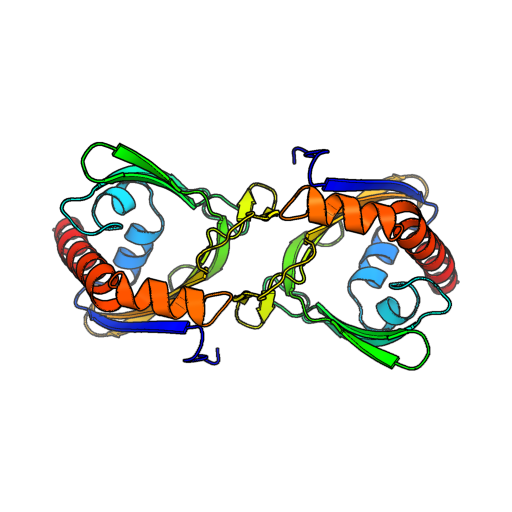26 ? 15.219 -3.018 -13.203 1 98.31 126 GLU B C 1
ATOM 2262 O O . GLU B 1 126 ? 15.68 -4.141 -13.422 1 98.31 126 GLU B O 1
ATOM 2267 N N . ILE B 1 127 ? 14.391 -2.785 -12.211 1 98.06 127 ILE B N 1
ATOM 2268 C CA . ILE B 1 127 ? 13.938 -3.848 -11.32 1 98.06 127 ILE B CA 1
ATOM 2269 C C . ILE B 1 127 ? 13.094 -4.848 -12.094 1 98.06 127 ILE B C 1
ATOM 2271 O O . ILE B 1 127 ? 13.219 -6.062 -11.906 1 98.06 127 ILE B O 1
ATOM 2275 N N . ARG B 1 128 ? 12.234 -4.336 -12.914 1 98.25 128 ARG B N 1
ATOM 2276 C CA . ARG B 1 128 ? 11.43 -5.188 -13.781 1 98.25 128 ARG B CA 1
ATOM 2277 C C . ARG B 1 128 ? 12.32 -6.09 -14.633 1 98.25 128 ARG B C 1
ATOM 2279 O O . ARG B 1 128 ? 12.078 -7.297 -14.727 1 98.25 128 ARG B O 1
ATOM 2286 N N . GLN B 1 129 ? 13.297 -5.473 -15.305 1 98.19 129 GLN B N 1
ATOM 2287 C CA . GLN B 1 129 ? 14.211 -6.227 -16.156 1 98.19 129 GLN B CA 1
ATOM 2288 C C . GLN B 1 129 ? 14.945 -7.301 -15.359 1 98.19 129 GLN B C 1
ATOM 2290 O O . GLN B 1 129 ? 15.109 -8.43 -15.836 1 98.19 129 GLN B O 1
ATOM 2295 N N . ARG B 1 130 ? 15.43 -6.926 -14.281 1 97.56 130 ARG B N 1
ATOM 2296 C CA . ARG B 1 130 ? 16.094 -7.883 -13.406 1 97.56 130 ARG B CA 1
ATOM 2297 C C . ARG B 1 130 ? 15.188 -9.062 -13.086 1 97.56 130 ARG B C 1
ATOM 2299 O O . ARG B 1 130 ? 15.617 -10.219 -13.156 1 97.56 130 ARG B O 1
ATOM 2306 N N . HIS B 1 131 ? 13.914 -8.773 -1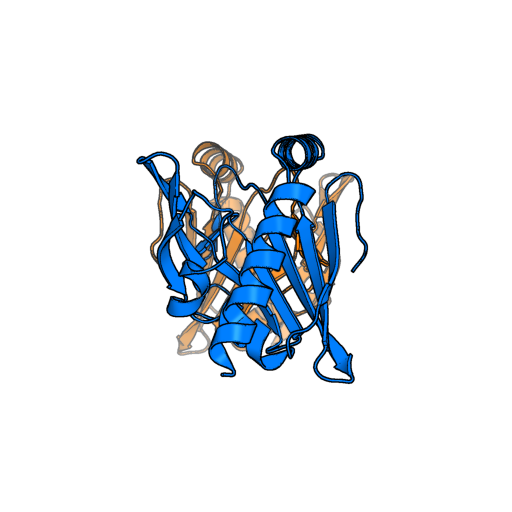2.695 1 98.06 131 HIS B N 1
ATOM 2307 C CA . HIS B 1 131 ? 12.953 -9.828 -12.391 1 98.06 131 HIS B CA 1
ATOM 2308 C C . HIS B 1 131 ? 12.734 -10.734 -13.594 1 98.06 131 HIS B C 1
ATOM 2310 O O . HIS B 1 131 ? 12.656 -11.953 -13.453 1 98.06 131 HIS B O 1
ATOM 2316 N N . GLU B 1 132 ? 12.578 -10.148 -14.734 1 97.25 132 GLU B N 1
ATOM 2317 C CA . GLU B 1 132 ? 12.398 -10.93 -15.961 1 97.25 132 GLU B CA 1
ATOM 2318 C C . GLU B 1 132 ? 13.594 -11.844 -16.203 1 97.25 132 GLU B C 1
ATOM 2320 O O . GLU B 1 132 ? 13.422 -13.023 -16.531 1 97.25 132 GLU B O 1
ATOM 2325 N N . GLN B 1 133 ? 14.758 -11.289 -15.992 1 96.19 133 GLN B N 1
ATOM 2326 C CA . GLN B 1 133 ? 15.984 -12.039 -16.219 1 96.19 133 GLN B CA 1
ATOM 2327 C C . GLN B 1 133 ? 16.156 -13.148 -15.188 1 96.19 133 GLN B C 1
ATOM 2329 O O . GLN B 1 133 ? 16.703 -14.211 -15.5 1 96.19 133 GLN B O 1
ATOM 2334 N N . MET B 1 134 ? 15.781 -12.898 -13.961 1 91.88 134 MET B N 1
ATOM 2335 C CA . MET B 1 134 ? 15.805 -13.906 -12.906 1 91.88 134 MET B CA 1
ATOM 2336 C C . MET B 1 134 ? 14.867 -15.062 -13.234 1 91.88 134 MET B C 1
ATOM 2338 O O . MET B 1 134 ? 14.953 -16.125 -12.625 1 91.88 134 MET B O 1
ATOM 2342 N N . GLY B 1 135 ? 13.992 -14.758 -14.281 1 93.12 135 GLY B N 1
ATOM 2343 C CA . GLY B 1 135 ? 13.086 -15.812 -14.727 1 93.12 135 GLY B CA 1
ATOM 2344 C C . GLY B 1 135 ? 11.672 -15.633 -14.227 1 93.12 135 GLY B C 1
ATOM 2345 O O . GLY B 1 135 ? 11.078 -16.562 -13.672 1 93.12 135 GLY B O 1
ATOM 2346 N N . PHE B 1 136 ? 11.125 -14.516 -14.367 1 94.06 136 PHE B N 1
ATOM 2347 C CA . PHE B 1 136 ? 9.734 -14.289 -13.992 1 94.06 136 PHE B CA 1
ATOM 2348 C C . PHE B 1 136 ? 8.82 -15.281 -14.688 1 94.06 136 PHE B C 1
ATOM 2350 O O . PHE B 1 136 ? 8.102 -16.047 -14.031 1 94.06 136 PHE B O 1
ATOM 2357 N N . HIS B 1 137 ? 8.836 -15.281 -15.938 1 94.69 137 HIS B N 1
ATOM 2358 C CA . HIS B 1 137 ? 7.906 -16.109 -16.688 1 94.69 137 HIS B CA 1
ATOM 2359 C C . HIS B 1 137 ? 8.125 -17.594 -16.391 1 94.69 137 HIS B C 1
ATOM 2361 O O . HIS B 1 137 ? 7.16 -18.344 -16.172 1 94.69 137 HIS B O 1
ATOM 2367 N N . GLU B 1 138 ? 9.336 -17.969 -16.359 1 94.94 138 GLU B N 1
ATOM 2368 C CA . GLU B 1 138 ? 9.633 -19.359 -16.031 1 94.94 138 GLU B CA 1
ATOM 2369 C C . GLU B 1 138 ? 9.219 -19.688 -14.602 1 94.94 138 GLU B C 1
ATOM 2371 O O . GLU B 1 138 ? 8.5 -20.672 -14.367 1 94.94 138 GLU B O 1
ATOM 2376 N N . GLY B 1 139 ? 9.664 -18.922 -13.625 1 96 139 GLY B N 1
ATOM 2377 C CA . GLY B 1 139 ? 9.398 -19.172 -12.219 1 96 139 GLY B CA 1
ATOM 2378 C C . GLY B 1 139 ? 7.922 -19.125 -11.875 1 96 139 GLY B C 1
ATOM 2379 O O . GLY B 1 139 ? 7.395 -20.047 -11.234 1 96 139 GLY B O 1
ATOM 2380 N N . TRP B 1 140 ? 7.227 -18.078 -12.273 1 96.44 140 TRP B N 1
ATOM 2381 C CA . TRP B 1 140 ? 5.801 -17.938 -11.992 1 96.44 140 TRP B CA 1
ATOM 2382 C C . TRP B 1 140 ? 4.996 -19 -12.75 1 96.44 140 TRP B C 1
ATOM 2384 O O . TRP B 1 140 ? 3.918 -19.391 -12.305 1 96.44 140 TRP B O 1
ATOM 2394 N N . GLY B 1 141 ? 5.508 -19.344 -13.93 1 97.44 141 GLY B N 1
ATOM 2395 C CA . GLY B 1 141 ? 4.906 -20.469 -14.641 1 97.44 141 GLY B CA 1
ATOM 2396 C C . GLY B 1 141 ? 4.977 -21.766 -13.883 1 97.44 141 GLY B C 1
ATOM 2397 O O . GLY B 1 141 ? 3.977 -22.484 -13.773 1 97.44 141 GLY B O 1
ATOM 2398 N N . ILE B 1 142 ? 6.199 -22.094 -13.406 1 97.56 142 ILE B N 1
ATOM 2399 C CA . ILE B 1 142 ? 6.391 -23.297 -12.602 1 97.56 142 ILE B CA 1
ATOM 2400 C C . ILE B 1 142 ? 5.469 -23.25 -11.383 1 97.56 142 ILE B C 1
ATOM 2402 O O . ILE B 1 142 ? 4.816 -24.25 -11.055 1 97.56 142 ILE B O 1
ATOM 2406 N N . VAL B 1 143 ? 5.391 -22.141 -10.688 1 98.06 143 VAL B N 1
ATOM 2407 C CA . VAL B 1 143 ? 4.543 -21.953 -9.516 1 98.06 143 VAL B CA 1
ATOM 2408 C C . VAL B 1 143 ? 3.086 -22.234 -9.875 1 98.06 143 VAL B C 1
ATOM 2410 O O . VAL B 1 143 ? 2.377 -22.922 -9.133 1 98.06 143 VAL B O 1
ATOM 2413 N N . LEU B 1 144 ? 2.654 -21.719 -11.008 1 98.44 144 LEU B N 1
ATOM 2414 C CA . LEU B 1 144 ? 1.282 -21.969 -11.445 1 98.44 144 LEU B CA 1
ATOM 2415 C C . LEU B 1 144 ? 1.056 -23.438 -11.734 1 98.44 144 LEU B C 1
ATOM 2417 O O . LEU B 1 144 ? 0.023 -24 -11.359 1 98.44 144 LEU B O 1
ATOM 2421 N N . ASP B 1 145 ? 1.967 -24.094 -12.43 1 98.19 145 ASP B N 1
ATOM 2422 C CA . ASP B 1 145 ? 1.851 -25.531 -12.688 1 98.19 145 ASP B CA 1
ATOM 2423 C C . ASP B 1 145 ? 1.737 -26.312 -11.383 1 98.19 145 ASP B C 1
ATOM 2425 O O . ASP B 1 145 ? 0.893 -27.203 -11.258 1 98.19 145 ASP B O 1
ATOM 2429 N N . GLN B 1 146 ? 2.652 -25.984 -10.445 1 98.38 146 GLN B N 1
ATOM 2430 C CA . GLN B 1 146 ? 2.633 -26.625 -9.133 1 98.38 146 GLN B CA 1
ATOM 2431 C C . GLN B 1 146 ? 1.283 -26.422 -8.445 1 98.38 146 GLN B C 1
ATOM 2433 O O . GLN B 1 146 ? 0.746 -27.359 -7.844 1 98.38 146 GLN B O 1
ATOM 2438 N N . LEU B 1 147 ? 0.716 -25.234 -8.523 1 98.5 147 LEU B N 1
ATOM 2439 C CA . LEU B 1 147 ? -0.571 -24.906 -7.914 1 98.5 147 LEU B CA 1
ATOM 2440 C C . LEU B 1 147 ? -1.686 -25.766 -8.508 1 98.5 147 LEU B C 1
ATOM 2442 O O . LEU B 1 147 ? -2.504 -26.312 -7.777 1 98.5 147 LEU B O 1
ATOM 2446 N N . VAL B 1 148 ? -1.728 -25.844 -9.836 1 98 148 VAL B N 1
ATOM 2447 C CA . VAL B 1 148 ? -2.773 -26.594 -10.516 1 98 148 VAL B CA 1
ATOM 2448 C C . VAL B 1 148 ? -2.703 -28.062 -10.117 1 98 148 VAL B C 1
ATOM 2450 O O . VAL B 1 148 ? -3.725 -28.688 -9.797 1 98 148 VAL B O 1
ATOM 2453 N N . VAL B 1 149 ? -1.502 -28.625 -10.148 1 97.5 149 VAL B N 1
ATOM 2454 C CA . VAL B 1 149 ? -1.308 -30.016 -9.758 1 97.5 149 VAL B CA 1
ATOM 2455 C C . VAL B 1 149 ? -1.757 -30.219 -8.312 1 97.5 149 VAL B C 1
ATOM 2457 O O . VAL B 1 149 ? -2.506 -31.156 -8.016 1 97.5 149 VAL B O 1
ATOM 2460 N N . TYR B 1 150 ? -1.303 -29.344 -7.41 1 97.75 150 TYR B N 1
ATOM 2461 C CA . TYR B 1 150 ? -1.643 -29.422 -5.996 1 97.75 150 TYR B CA 1
ATOM 2462 C C . TYR B 1 150 ? -3.15 -29.328 -5.789 1 97.75 150 TYR B C 1
ATOM 2464 O O . TYR B 1 150 ? -3.736 -30.109 -5.051 1 97.75 150 TYR B O 1
ATOM 2472 N N . ALA B 1 151 ? -3.795 -28.344 -6.441 1 96.56 151 ALA B N 1
ATOM 2473 C CA . ALA B 1 151 ? -5.234 -28.125 -6.324 1 96.56 151 ALA B CA 1
ATOM 2474 C C . ALA B 1 151 ? -6.02 -29.359 -6.766 1 96.56 151 ALA B C 1
ATOM 2476 O O . ALA B 1 151 ? -7.02 -29.719 -6.145 1 96.56 151 ALA B O 1
ATOM 2477 N N . LYS B 1 152 ? -5.594 -29.953 -7.832 1 92.81 152 LYS B N 1
ATOM 2478 C CA . LYS B 1 152 ? -6.25 -31.172 -8.32 1 92.81 152 LYS B CA 1
ATOM 2479 C C . LYS B 1 152 ? -6.195 -32.281 -7.277 1 92.81 152 LYS B C 1
ATOM 2481 O O . LYS B 1 152 ? -7.133 -33.062 -7.152 1 92.81 152 LYS B O 1
ATOM 2486 N N . GLY B 1 153 ? -5.121 -32.25 -6.539 1 93.31 153 GLY B N 1
ATOM 2487 C CA . GLY B 1 153 ? -4.977 -33.25 -5.484 1 93.31 153 GLY B CA 1
ATOM 2488 C C . GLY B 1 153 ? -5.898 -33 -4.305 1 93.31 153 GLY B C 1
ATOM 2489 O O . GLY B 1 153 ? -6.18 -33.906 -3.527 1 93.31 153 GLY B O 1
ATOM 2490 N N . LEU B 1 154 ? -6.34 -31.844 -4.086 1 92.12 154 LEU B N 1
ATOM 2491 C CA . LEU B 1 154 ? -7.238 -31.484 -2.986 1 92.12 154 LEU B CA 1
ATOM 2492 C C . LEU B 1 154 ? -8.672 -31.891 -3.305 1 92.12 154 LEU B C 1
ATOM 2494 O O . LEU B 1 154 ? -9.492 -32.062 -2.398 1 92.12 154 LEU B O 1
ATOM 2498 N N . ARG B 1 155 ? -9.148 -31.891 -4.531 1 81.94 155 ARG B N 1
ATOM 2499 C CA . ARG B 1 155 ? -10.484 -32.281 -4.965 1 81.94 155 ARG B CA 1
ATOM 2500 C C . ARG B 1 155 ? -10.719 -33.781 -4.766 1 81.94 155 ARG B C 1
ATOM 2502 O O . ARG B 1 155 ? -11.867 -34.219 -4.625 1 81.94 155 ARG B O 1
ATOM 2509 N N . GLY B 1 156 ? -9.68 -34.5 -4.906 1 61.88 156 GLY B N 1
ATOM 2510 C CA . GLY B 1 156 ? -9.844 -35.938 -4.828 1 61.88 156 GLY B CA 1
ATOM 2511 C C . GLY B 1 156 ? -9.906 -36.469 -3.404 1 61.88 156 GLY B C 1
ATOM 2512 O O . GLY B 1 156 ? -9.602 -35.719 -2.459 1 61.88 156 GLY B O 1
#

Sequence (312 aa):
MTIDPNTDLKLERVVDAPRDLLWTCWTTPEHIKNFFIPVPHKVVECEIDLRVGGRFNTIFDVGGQQMHNHGVYLEIDPGKKLVFTDGYTEGWKPAENPFMTAILLLEDVGEGKTRYTAIARHPTAEIRQRHEQMGFHEGWGIVLDQLVVYAKGLRGMTIDPNTDLKLERVVDAPRDLLWTCWTTPEHIKNFFIPVPHKVVECEIDLRVGGRFNTIFDVGGQQMHNHGVYLEIDPGKKLVFTDGYTEGWKPAENPFMTAILLLEDVGEGKTRYTAIARHPTAEIRQRHEQMGFHEGWGIVLDQLVVYAKGLRG

Radius of gyration: 21.7 Å; Cα contacts (8 Å, |Δi|>4): 707; chains: 2; bounding box: 40×67×45 Å

Solvent-accessible surface area (backbone atoms only — not comparable to full-atom values): 15944 Å² total; per-residue (Å²): 127,87,84,46,79,63,22,36,48,76,49,74,46,77,42,86,40,40,41,66,59,54,40,49,36,77,72,32,45,80,45,37,47,68,19,78,47,44,76,90,35,39,42,76,43,56,46,68,39,97,42,68,50,21,35,48,31,39,29,34,35,56,90,84,40,78,45,84,43,55,10,18,28,61,42,76,40,91,63,38,36,44,28,35,28,40,41,25,35,60,77,64,38,43,37,73,75,53,62,42,32,39,37,38,38,43,40,76,68,56,94,54,20,15,38,41,34,43,33,41,31,18,42,36,48,68,56,30,50,50,43,50,72,79,30,40,70,60,41,56,45,45,18,48,53,37,39,45,56,51,53,55,58,66,76,101,128,87,83,47,80,63,22,38,48,77,49,74,47,76,41,88,41,40,40,66,58,54,38,49,35,76,73,33,48,82,45,37,47,68,18,78,47,43,77,90,35,39,42,76,43,56,48,68,39,98,43,68,49,22,34,47,30,38,27,34,35,56,91,83,39,79,44,83,43,56,10,18,28,62,42,76,41,91,61,37,37,44,27,36,28,41,41,24,34,60,79,64,38,43,36,73,75,54,62,42,31,39,38,38,37,43,39,76,69,55,95,54,20,15,39,40,35,42,32,41,30,20,42,37,47,67,54,30,49,49,44,50,71,79,30,40,69,60,40,54,46,45,19,48,52,38,39,46,56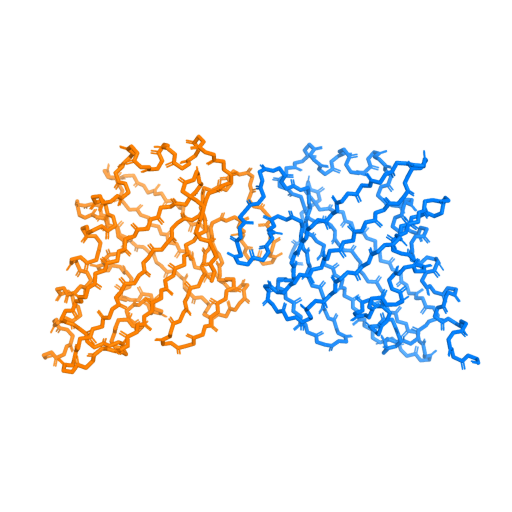,52,51,56,59,66,77,100

Foldseek 3Di:
DDDDPLFKDKDKDKAQAALLLLLCLVQDFVNCQQFVWFPPKTWPGFDFDPDALTWTWTWIQDPNDIDTQIKGWHDDDRSAKTKMFSQAHHVRHGDPDTQWIKMWGWDDDDPRMIIIMIMTGGPGSVSRVVCVVVPVPNTVVSSVVSSSVSSVVVVD/DDDDPLFKDKDKDKAQAALLLLLCLVQDFVNCQQFVWFPPKTWPGFDFDPDALTWTWTWIQDPNDIDTQIKGWHDDDRSAKTKMFSQAHHVRHGDPDTQWIKMWGWDDDDPRMIIIMIMTGGPGSVSRVVCVVVPVPNTVVSSVVSSSVSSVVVVD

pLDDT: mean 97.02, std 3.96, range [61.88, 98.88]

Secondary structure (DSSP, 8-state):
----TTTEEEEEEEESS-HHHHHHHHH-HHHHTTTSS-TT-EEEEEEE--SBT-BEEEEEEETTEEEEE--EEEEEETTTEEEEESSEEGGGEEPSS---EEEEEEEEEETTEEEEEEEEE-SSHHHHHHHHHHHHHHHHHHHHHHHHHHHHHHH-/----TTTEEEEEEEESS-HHHHHHHHH-HHHHTTTSS-TT-EEEEEEE--SBT-BEEEEEEETTEEEEE--EEEEEETTTEEEEESSEEGGGEEPSS---EEEEEEEEEETTEEEEEEEEE-SSHHHHHHHHHHHHHHHHHHHHHHHHHHHHHHH-

InterPro domains:
  IPR013538 Activator of Hsp90 ATPase homologue 1/2-like, C-terminal [PF08327] (16-151)
  IPR023393 START-like domain superfamily [G3DSA:3.30.530.20] (2-153)